Protein AF-0000000076743525 (afdb_homodimer)

Solvent-accessible surface area (backbone atoms only — not comparable to full-atom values): 14722 Å² total; per-residue (Å²): 130,83,75,73,64,48,71,67,53,53,49,51,52,42,52,53,42,32,58,50,28,18,50,52,18,18,52,54,17,21,55,52,17,22,53,54,13,25,54,53,13,23,49,55,14,20,40,55,18,19,54,55,17,20,54,54,13,20,51,45,19,34,38,53,50,50,51,53,51,49,67,63,48,77,81,59,81,58,56,65,65,55,52,50,46,38,51,49,44,50,50,52,57,65,65,52,64,76,79,43,82,79,54,84,51,55,65,60,52,50,51,52,48,52,51,43,48,46,51,43,22,54,73,67,74,41,82,74,71,73,77,74,37,84,73,58,79,48,74,86,111,127,84,73,73,63,48,74,67,53,52,49,52,52,40,51,53,41,31,57,51,28,18,50,52,19,19,52,53,17,21,55,53,17,22,53,55,14,25,56,53,15,22,49,55,14,19,40,54,16,19,55,54,17,20,53,52,14,22,50,44,21,34,38,53,48,51,51,52,52,49,67,62,48,76,83,58,82,57,57,66,65,55,52,50,46,38,51,49,44,50,49,52,58,69,64,54,63,75,78,42,83,78,55,84,52,54,64,60,52,48,50,52,49,52,51,42,46,48,50,42,23,55,73,68,74,40,82,73,71,74,76,74,38,82,72,59,76,45,76,86,112

Nearest PDB structures (foldseek):
  3a98-assembly2_C  TM=7.563E-01  e=4.714E-01  Homo sapiens
  3a98-assembly1_A  TM=7.222E-01  e=6.228E-01  Homo sapiens
  2m6u-assembly1_A  TM=3.732E-01  e=9.197E-01  Streptococcus pneumoniae
  3a98-assembly1_A  TM=7.222E-01  e=5.866E-01  Homo sapiens
  2m6u-assembly1_A  TM=3.730E-01  e=8.696E-01  Streptococcus pneumoniae

Foldseek 3Di:
DPPDQDPVNVVVVVVVVCVVVVVVVVVVCVVVVVVVVVVVCVVVVVVVLCVLVVLLVVLLVVLVVVLVVQVPPVPDNPDPVLNVLSVVLNVLSVPQCSPDPPDPCNVVSSVVSVVSSCVSCVVVVHDPPSCPPPPPVPDPD/DPPDQDPVNVVVVVVVVCVVVVVVVVVVCVVVVVVVVVVVVVVVVVVVLCVLVVLLVVLLVVLVVVLVVQVPPVPDNPDPVLNVLSVVLNVLSVPQCSPDPPDPCNVVSSVVSVVSSCVSCVVVVHDPPSCPPPPPVPDPD

Secondary structure (DSSP, 8-state):
------HHHHHHHHHHHHHHHHHHHHHHHHHHHHHHHHHHHHHHHHHHHHHHHHHHHHHHHHHHHHHHHHHH--SS---HHHHHHHHHHHHHHHT--TT-TT-TTHHHHHHHHHHHHHHHHHHTT--------TTTTS---/------HHHHHHHHHHHHHHHHHHHHHHHHHHHHHHHHHHHHHHHHHHHHHHHHHHHHHHHHHHHHHHHHHH--SS---HHHHHHHHHHHHHHHT--TT-TT-TTHHHHHHHHHHHHHHHHHHTT--------TTTTS---

Organism: Chelonia mydas (NCBI:txid8469)

Sequence (282 aa):
MAAAATPSDMFDAIVMAEERFHGEGYQEGYAEGSHAGVIEGSRYGALHGAKIGSEIGYYLGFALTWQRLLHRSAEEKPSKKKIKALESLIGMIQKYPFEDPIYDKLHEDLEKIRGKFKQVCSLLNIQSDFRINPERSALTFMAAAATPSDMFDAIVMAEERFHGEGYQEGYAEGSHAGVIEGSRYGALHGAKIGSEIGYYLGFALTWQRLLHRSAEEKPSKKKIKALESLIGMIQKYPFEDPIYDKLHEDLEKIRGKFKQVCSLLNIQSDFRINPERSALTF

Structure (mmCIF, N/CA/C/O backbone):
data_AF-0000000076743525-model_v1
#
loop_
_entity.id
_entity.type
_entity.pdbx_description
1 polymer 'Oral cancer-overexpressed protein 1'
#
loop_
_atom_site.group_PDB
_atom_site.id
_atom_site.type_symbol
_atom_site.label_atom_id
_atom_site.label_alt_id
_atom_site.label_comp_id
_atom_site.label_asym_id
_atom_site.label_entity_id
_atom_site.label_seq_id
_atom_site.pdbx_PDB_ins_code
_atom_site.Cartn_x
_atom_site.Cartn_y
_atom_site.Cartn_z
_atom_site.occupancy
_atom_site.B_iso_or_equiv
_atom_site.auth_seq_id
_atom_site.auth_comp_id
_atom_site.auth_asym_id
_atom_site.auth_atom_id
_atom_site.pdbx_PDB_model_num
ATOM 1 N N . MET A 1 1 ? 8.828 64.125 31.531 1 39.75 1 MET A N 1
ATOM 2 C CA . MET A 1 1 ? 7.387 63.969 31.672 1 39.75 1 MET A CA 1
ATOM 3 C C . MET A 1 1 ? 6.82 63.094 30.547 1 39.75 1 MET A C 1
ATOM 5 O O . MET A 1 1 ? 6.867 63.469 29.391 1 39.75 1 MET A O 1
ATOM 9 N N . ALA A 1 2 ? 6.902 61.781 30.734 1 53.62 2 ALA A N 1
ATOM 10 C CA . ALA A 1 2 ? 6.453 60.844 29.719 1 53.62 2 ALA A CA 1
ATOM 11 C C . ALA A 1 2 ? 5.012 61.125 29.297 1 53.62 2 ALA A C 1
ATOM 13 O O . ALA A 1 2 ? 4.129 61.25 30.141 1 53.62 2 ALA A O 1
ATOM 14 N N . ALA A 1 3 ? 4.797 61.844 28.281 1 58.22 3 ALA A N 1
ATOM 15 C CA . ALA A 1 3 ? 3.484 62.25 27.781 1 58.22 3 ALA A CA 1
ATOM 16 C C . ALA A 1 3 ? 2.488 61.094 27.859 1 58.22 3 ALA A C 1
ATOM 18 O O . ALA A 1 3 ? 2.859 59.938 27.688 1 58.22 3 ALA A O 1
ATOM 19 N N . ALA A 1 4 ? 1.487 61.25 28.531 1 63.56 4 ALA A N 1
ATOM 20 C CA . ALA A 1 4 ? 0.387 60.312 28.734 1 63.56 4 ALA A CA 1
ATOM 21 C C . ALA A 1 4 ? -0.089 59.719 27.406 1 63.56 4 ALA A C 1
ATOM 23 O O . ALA A 1 4 ? -0.261 60.438 26.438 1 63.56 4 ALA A O 1
ATOM 24 N N . ALA A 1 5 ? 0.125 58.5 27.109 1 69.88 5 ALA A N 1
ATOM 25 C CA . ALA A 1 5 ? -0.302 57.812 25.891 1 69.88 5 ALA A CA 1
ATOM 26 C C . ALA A 1 5 ? -1.751 58.156 25.547 1 69.88 5 ALA A C 1
ATOM 28 O O . ALA A 1 5 ? -2.609 58.219 26.438 1 69.88 5 ALA A O 1
ATOM 29 N N . THR A 1 6 ? -1.992 58.844 24.312 1 77.31 6 THR A N 1
ATOM 30 C CA . THR A 1 6 ? -3.33 59.125 23.797 1 77.31 6 THR A CA 1
ATOM 31 C C . THR A 1 6 ? -4.059 57.812 23.453 1 77.31 6 THR A C 1
ATOM 33 O O . THR A 1 6 ? -3.432 56.75 23.312 1 77.31 6 THR A O 1
ATOM 36 N N . PRO A 1 7 ? -5.32 57.906 23.5 1 77.75 7 PRO A N 1
ATOM 37 C CA . PRO A 1 7 ? -6.109 56.75 23.078 1 77.75 7 PRO A CA 1
ATOM 38 C C . PRO A 1 7 ? -5.688 56.219 21.703 1 77.75 7 PRO A C 1
ATOM 40 O O . PRO A 1 7 ? -5.715 55.031 21.469 1 77.75 7 PRO A O 1
ATOM 43 N N . SER A 1 8 ? -5.289 57.125 20.844 1 81.06 8 SER A N 1
ATOM 44 C CA . SER A 1 8 ? -4.836 56.719 19.516 1 81.06 8 SER A CA 1
ATOM 45 C C . SER A 1 8 ? -3.553 55.906 19.594 1 81.06 8 SER A C 1
ATOM 47 O O . SER A 1 8 ? -3.387 54.938 18.859 1 81.06 8 SER A O 1
ATOM 49 N N . ASP A 1 9 ? -2.682 56.281 20.547 1 78.38 9 ASP A N 1
ATOM 50 C CA . ASP A 1 9 ? -1.431 55.531 20.734 1 78.38 9 ASP A CA 1
ATOM 51 C C . ASP A 1 9 ? -1.691 54.125 21.234 1 78.38 9 ASP A C 1
ATOM 53 O O . ASP A 1 9 ? -1.057 53.188 20.781 1 78.38 9 ASP A O 1
ATOM 57 N N . MET A 1 10 ? -2.656 54.094 22.188 1 80.12 10 MET A N 1
ATOM 58 C CA . MET A 1 10 ? -2.998 52.781 22.766 1 80.12 10 MET A CA 1
ATOM 59 C C . MET A 1 10 ? -3.604 51.875 21.719 1 80.12 10 MET A C 1
ATOM 61 O O . MET A 1 10 ? -3.299 50.656 21.688 1 80.12 10 MET A O 1
ATOM 65 N N . PHE A 1 11 ? -4.418 52.469 20.828 1 82.12 11 PHE A N 1
ATOM 66 C CA . PHE A 1 11 ? -5.043 51.688 19.766 1 82.12 11 PHE A CA 1
ATOM 67 C C . PHE A 1 11 ? -3.992 51.156 18.797 1 82.12 11 PHE A C 1
ATOM 69 O O . PHE A 1 11 ? -4.012 50 18.438 1 82.12 11 PHE A O 1
ATOM 76 N N . ASP A 1 12 ? -3.055 52.031 18.406 1 84.12 12 ASP A N 1
ATOM 77 C CA . ASP A 1 12 ? -1.996 51.656 17.484 1 84.12 12 ASP A CA 1
ATOM 78 C C . ASP A 1 12 ? -1.133 50.531 18.078 1 84.12 12 ASP A C 1
ATOM 80 O O . ASP A 1 12 ? -0.741 49.594 17.359 1 84.12 12 ASP A O 1
ATOM 84 N N . ALA A 1 13 ? -0.82 50.688 19.359 1 81.69 13 ALA A N 1
ATOM 85 C CA . ALA A 1 13 ? -0.001 49.688 20.047 1 81.69 13 ALA A CA 1
ATOM 86 C C . ALA A 1 13 ? -0.697 48.312 20.078 1 81.69 13 ALA A C 1
ATOM 88 O O . ALA A 1 13 ? -0.059 47.281 19.875 1 81.69 13 ALA A O 1
ATOM 89 N N . ILE A 1 14 ? -1.975 48.344 20.312 1 82.75 14 ILE A N 1
ATOM 90 C CA . ILE A 1 14 ? -2.754 47.094 20.406 1 82.75 14 ILE A CA 1
ATOM 91 C C . ILE A 1 14 ? -2.859 46.469 19.031 1 82.75 14 ILE A C 1
ATOM 93 O O . ILE A 1 14 ? -2.717 45.25 18.891 1 82.75 14 ILE A O 1
ATOM 97 N N . VAL A 1 15 ? -3.045 47.344 18.047 1 85.25 15 VAL A N 1
ATOM 98 C CA . VAL A 1 15 ? -3.18 46.844 16.688 1 85.25 15 VAL A CA 1
ATOM 99 C C . VAL A 1 15 ? -1.867 46.188 16.234 1 85.25 15 VAL A C 1
ATOM 101 O O . VAL A 1 15 ? -1.869 45.125 15.633 1 85.25 15 VAL A O 1
ATOM 104 N N . MET A 1 16 ? -0.697 46.812 16.516 1 86.06 16 MET A N 1
ATOM 105 C CA . MET A 1 16 ? 0.611 46.25 16.156 1 86.06 16 MET A CA 1
ATOM 106 C C . MET A 1 16 ? 0.871 44.969 16.906 1 86.06 16 MET A C 1
ATOM 108 O O . MET A 1 16 ? 1.414 44 16.344 1 86.06 16 MET A O 1
ATOM 112 N N . ALA A 1 17 ? 0.464 44.938 18.188 1 84.5 17 ALA A N 1
ATOM 113 C CA . ALA A 1 17 ? 0.606 43.75 19 1 84.5 17 ALA A CA 1
ATOM 114 C C . ALA A 1 17 ? -0.243 42.594 18.469 1 84.5 17 ALA A C 1
ATOM 116 O O . ALA A 1 17 ? 0.207 41.438 18.422 1 84.5 17 ALA A O 1
ATOM 117 N N . GLU A 1 18 ? -1.444 42.969 18.078 1 86.88 18 GLU A N 1
ATOM 118 C CA . GLU A 1 18 ? -2.348 41.969 17.5 1 86.88 18 GLU A CA 1
ATOM 119 C C . GLU A 1 18 ? -1.718 41.281 16.281 1 86.88 18 GLU A C 1
ATOM 121 O O . GLU A 1 18 ? -1.68 40.062 16.188 1 86.88 18 GLU A O 1
ATOM 126 N N . GLU A 1 19 ? -1.263 42.094 15.312 1 89.94 19 GLU A N 1
ATOM 127 C CA . GLU A 1 19 ? -0.688 41.562 14.078 1 89.94 19 GLU A CA 1
ATOM 128 C C . GLU A 1 19 ? 0.528 40.688 14.375 1 89.94 19 GLU A C 1
ATOM 130 O O . GLU A 1 19 ? 0.666 39.594 13.812 1 89.94 19 GLU A O 1
ATOM 135 N N . ARG A 1 20 ? 1.354 41.188 15.242 1 89.81 20 ARG A N 1
ATOM 136 C CA . ARG A 1 20 ? 2.586 40.469 15.555 1 89.81 20 ARG A CA 1
ATOM 137 C C . ARG A 1 20 ? 2.291 39.156 16.281 1 89.81 20 ARG A C 1
ATOM 139 O O . ARG A 1 20 ? 2.756 38.094 15.867 1 89.81 20 ARG A O 1
ATOM 146 N N . PHE A 1 21 ? 1.478 39.188 17.312 1 91.19 21 PHE A N 1
ATOM 147 C CA . PHE A 1 21 ? 1.24 38 18.141 1 91.19 21 PHE A CA 1
ATOM 148 C C . PHE A 1 21 ? 0.338 37 17.438 1 91.19 21 PHE A C 1
ATOM 150 O O . PHE A 1 21 ? 0.497 35.781 17.594 1 91.19 21 PHE A O 1
ATOM 157 N N . HIS A 1 22 ? -0.666 37.594 16.766 1 93.69 22 HIS A N 1
ATOM 158 C CA . HIS A 1 22 ? -1.454 36.688 15.922 1 93.69 22 HIS A CA 1
ATOM 159 C C . HIS A 1 22 ? -0.565 35.938 14.953 1 93.69 22 HIS A C 1
ATOM 161 O O . HIS A 1 22 ? -0.72 34.719 14.797 1 93.69 22 HIS A O 1
ATOM 167 N N . GLY A 1 23 ? 0.391 36.594 14.211 1 95.25 23 GLY A N 1
ATOM 168 C CA . GLY A 1 23 ? 1.312 35.969 13.273 1 95.25 23 GLY A CA 1
ATOM 169 C C . GLY A 1 23 ? 2.193 34.938 13.922 1 95.25 23 GLY A C 1
ATOM 170 O O . GLY A 1 23 ? 2.385 33.844 13.367 1 95.25 23 GLY A O 1
ATOM 171 N N . GLU A 1 24 ? 2.75 35.281 15.109 1 94.19 24 GLU A N 1
ATOM 172 C CA . GLU A 1 24 ? 3.566 34.344 15.852 1 94.19 24 GLU A CA 1
ATOM 173 C C . GLU A 1 24 ? 2.766 33.094 16.219 1 94.19 24 GLU A C 1
ATOM 175 O O . GLU A 1 24 ? 3.244 31.969 16.047 1 94.19 24 GLU A O 1
ATOM 180 N N . GLY A 1 25 ? 1.557 33.312 16.781 1 95.62 25 GLY A N 1
ATOM 181 C CA . GLY A 1 25 ? 0.671 32.188 17.078 1 95.62 25 GLY A CA 1
ATOM 182 C C . GLY A 1 25 ? 0.35 31.328 15.867 1 95.62 25 GLY A C 1
ATOM 183 O O . GLY A 1 25 ? 0.399 30.094 15.938 1 95.62 25 GLY A O 1
ATOM 184 N N . TYR A 1 26 ? 0.018 32 14.758 1 97.12 26 TYR A N 1
ATOM 185 C CA . TYR A 1 26 ? -0.298 31.312 13.508 1 97.12 26 TYR A CA 1
ATOM 186 C C . TYR A 1 26 ? 0.853 30.406 13.078 1 97.12 26 TYR A C 1
ATOM 188 O O . TYR A 1 26 ? 0.642 29.25 12.742 1 97.12 26 TYR A O 1
ATOM 196 N N . GLN A 1 27 ? 2.08 30.891 13.078 1 97.06 27 GLN A N 1
ATOM 197 C CA . GLN A 1 27 ? 3.25 30.125 12.648 1 97.06 27 GLN A CA 1
ATOM 198 C C . GLN A 1 27 ? 3.492 28.922 13.555 1 97.06 27 GLN A C 1
ATOM 200 O O . GLN A 1 27 ? 3.801 27.828 13.086 1 97.06 27 GLN A O 1
ATOM 205 N N . GLU A 1 28 ? 3.408 29.203 14.852 1 96.56 28 GLU A N 1
ATOM 206 C CA . GLU A 1 28 ? 3.561 28.109 15.812 1 96.56 28 GLU A CA 1
ATOM 207 C C . GLU A 1 28 ? 2.496 27.047 15.602 1 96.56 28 GLU A C 1
ATOM 209 O O . GLU A 1 28 ? 2.811 25.844 15.555 1 96.56 28 GLU A O 1
ATOM 214 N N . GLY A 1 29 ? 1.252 27.422 15.492 1 97.44 29 GLY A N 1
ATOM 215 C CA . GLY A 1 29 ? 0.163 26.484 15.242 1 97.44 29 GLY A CA 1
ATOM 216 C C . GLY A 1 29 ? 0.325 25.719 13.938 1 97.44 29 GLY A C 1
ATOM 217 O O . GLY A 1 29 ? 0.103 24.5 13.898 1 97.44 29 GLY A O 1
ATOM 218 N N . TYR A 1 30 ? 0.688 26.453 12.945 1 97.94 30 TYR A N 1
ATOM 219 C CA . TYR A 1 30 ? 0.867 25.828 11.633 1 97.94 30 TYR A CA 1
ATOM 220 C C . TYR A 1 30 ? 1.934 24.75 11.688 1 97.94 30 TYR A C 1
ATOM 222 O O . TYR A 1 30 ? 1.746 23.656 11.141 1 97.94 30 TYR A O 1
ATOM 230 N N . ALA A 1 31 ? 3.066 24.969 12.242 1 97.31 31 ALA A N 1
ATOM 231 C CA . ALA A 1 31 ? 4.164 24.016 12.352 1 97.31 31 ALA A CA 1
ATOM 232 C C . ALA A 1 31 ? 3.727 22.766 13.109 1 97.31 31 ALA A C 1
ATOM 234 O O . ALA A 1 31 ? 3.963 21.641 12.664 1 97.31 31 ALA A O 1
ATOM 235 N N . GLU A 1 32 ? 3.088 23.016 14.242 1 97.25 32 GLU A N 1
ATOM 236 C CA . GLU A 1 32 ? 2.637 21.906 15.055 1 97.25 32 GLU A CA 1
ATOM 237 C C . GLU A 1 32 ? 1.535 21.109 14.359 1 97.25 32 GLU A C 1
ATOM 239 O O . GLU A 1 32 ? 1.54 19.875 14.375 1 97.25 32 GLU A O 1
ATOM 244 N N . GLY A 1 33 ? 0.592 21.844 13.828 1 97 33 GLY A N 1
ATOM 245 C CA . GLY A 1 33 ? -0.468 21.188 13.078 1 97 33 GLY A CA 1
ATOM 246 C C . GLY A 1 33 ? 0.045 20.375 11.906 1 97 33 GLY A C 1
ATOM 247 O O . GLY A 1 33 ? -0.382 19.234 11.695 1 97 33 GLY A O 1
ATOM 248 N N . SER A 1 34 ? 0.932 21.031 11.203 1 97.75 34 SER A N 1
ATOM 249 C CA . SER A 1 34 ? 1.529 20.344 10.062 1 97.75 34 SER A CA 1
ATOM 250 C C . SER A 1 34 ? 2.195 19.047 10.484 1 97.75 34 SER A C 1
ATOM 252 O O . SER A 1 34 ? 2.004 18 9.844 1 97.75 34 SER A O 1
ATOM 254 N N . HIS A 1 35 ? 2.92 19.078 11.539 1 96.88 35 HIS A N 1
ATOM 255 C CA . HIS A 1 35 ? 3.613 17.906 12.047 1 96.88 35 HIS A CA 1
ATOM 256 C C . HIS A 1 35 ? 2.627 16.812 12.453 1 96.88 35 HIS A C 1
ATOM 258 O O . HIS A 1 35 ? 2.766 15.664 12.039 1 96.88 35 HIS A O 1
ATOM 264 N N . ALA A 1 36 ? 1.642 17.172 13.172 1 95.31 36 ALA A N 1
ATOM 265 C CA . ALA A 1 36 ? 0.613 16.234 13.602 1 95.31 36 ALA A CA 1
ATOM 266 C C . ALA A 1 36 ? -0.147 15.672 12.398 1 95.31 36 ALA A C 1
ATOM 268 O O . ALA A 1 36 ? -0.452 14.477 12.352 1 95.31 36 ALA A O 1
ATOM 269 N N . GLY A 1 37 ? -0.425 16.5 11.469 1 96.25 37 GLY A N 1
ATOM 270 C CA . GLY A 1 37 ? -1.129 16.109 10.258 1 96.25 37 GLY A CA 1
ATOM 271 C C . GLY A 1 37 ? -0.349 15.109 9.422 1 96.25 37 GLY A C 1
ATOM 272 O O . GLY A 1 37 ? -0.904 14.109 8.953 1 96.25 37 GLY A O 1
ATOM 273 N N . VAL A 1 38 ? 0.881 15.398 9.258 1 96 38 VAL A N 1
ATOM 274 C CA . VAL A 1 38 ? 1.732 14.523 8.461 1 96 38 VAL A CA 1
ATOM 275 C C . VAL A 1 38 ? 1.745 13.125 9.07 1 96 38 VAL A C 1
ATOM 277 O O . VAL A 1 38 ? 1.636 12.125 8.359 1 96 38 VAL A O 1
ATOM 280 N N . ILE A 1 39 ? 1.868 13 10.344 1 93.56 39 ILE A N 1
ATOM 281 C CA . ILE A 1 39 ? 1.907 11.719 11.031 1 93.56 39 ILE A CA 1
ATOM 282 C C . ILE A 1 39 ? 0.581 10.984 10.844 1 93.56 39 ILE A C 1
ATOM 284 O O . ILE A 1 39 ? 0.559 9.82 10.445 1 93.56 39 ILE A O 1
ATOM 288 N N . GLU A 1 40 ? -0.419 11.695 11.062 1 93.25 40 GLU A N 1
ATOM 289 C CA . GLU A 1 40 ? -1.749 11.117 10.906 1 93.25 40 GLU A CA 1
ATOM 290 C C . GLU A 1 40 ? -2.002 10.695 9.461 1 93.25 40 GLU A C 1
ATOM 292 O O . GLU A 1 40 ? -2.445 9.57 9.203 1 93.25 40 GLU A O 1
ATOM 297 N N . GLY A 1 41 ? -1.73 11.523 8.555 1 93.94 41 GLY A N 1
ATOM 298 C CA . GLY A 1 41 ? -1.896 11.227 7.137 1 93.94 41 GLY A CA 1
ATOM 299 C C . GLY A 1 41 ? -1.063 10.039 6.68 1 93.94 41 GLY A C 1
ATOM 300 O O . GLY A 1 41 ? -1.545 9.195 5.926 1 93.94 41 GLY A O 1
ATOM 301 N N . SER A 1 42 ? 0.128 10.07 7.137 1 93.69 42 SER A N 1
ATOM 302 C CA . SER A 1 42 ? 1.044 9.008 6.754 1 93.69 42 SER A CA 1
ATOM 303 C C . SER A 1 42 ? 0.502 7.641 7.16 1 93.69 42 SER A C 1
ATOM 305 O O . SER A 1 42 ? 0.571 6.684 6.387 1 93.69 42 SER A O 1
ATOM 307 N N . ARG A 1 43 ? -0.047 7.551 8.328 1 90.81 43 ARG A N 1
ATOM 308 C CA . ARG A 1 43 ? -0.598 6.297 8.836 1 90.81 43 ARG A CA 1
ATOM 309 C C . ARG A 1 43 ? -1.794 5.852 8 1 90.81 43 ARG A C 1
ATOM 311 O O . ARG A 1 43 ? -1.846 4.707 7.539 1 90.81 43 ARG A O 1
ATOM 318 N N . TYR A 1 44 ? -2.672 6.734 7.84 1 90.12 44 TYR A N 1
ATOM 319 C CA . TYR A 1 44 ? -3.857 6.426 7.047 1 90.12 44 TYR A CA 1
ATOM 320 C C . TYR A 1 44 ? -3.479 6.078 5.613 1 90.12 44 TYR A C 1
ATOM 322 O O . TYR A 1 44 ? -3.994 5.113 5.043 1 90.12 44 TYR A O 1
ATOM 330 N N . GLY A 1 45 ? -2.611 6.82 5.047 1 91.75 45 GLY A N 1
ATOM 331 C CA . GLY A 1 45 ? -2.145 6.57 3.693 1 91.75 45 GLY A CA 1
ATOM 332 C C . GLY A 1 45 ? -1.477 5.215 3.533 1 91.75 45 GLY A C 1
ATOM 333 O O . GLY A 1 45 ? -1.737 4.5 2.564 1 91.75 45 GLY A O 1
ATOM 334 N N . ALA A 1 46 ? -0.654 4.969 4.441 1 92.19 46 ALA A N 1
ATOM 335 C CA . ALA A 1 46 ? 0.075 3.705 4.387 1 92.19 46 ALA A CA 1
ATOM 336 C C . ALA A 1 46 ? -0.885 2.52 4.355 1 92.19 46 ALA A C 1
ATOM 338 O O . ALA A 1 46 ? -0.694 1.579 3.578 1 92.19 46 ALA A O 1
ATOM 339 N N . LEU A 1 47 ? -1.916 2.594 5.152 1 91.5 47 LEU A N 1
ATOM 340 C CA . LEU A 1 47 ? -2.904 1.522 5.211 1 91.5 47 LEU A CA 1
ATOM 341 C C . LEU A 1 47 ? -3.658 1.407 3.891 1 91.5 47 LEU A C 1
ATOM 343 O O . LEU A 1 47 ? -3.807 0.309 3.35 1 91.5 47 LEU A O 1
ATOM 347 N N . HIS A 1 48 ? -4.066 2.5 3.453 1 91.12 48 HIS A N 1
ATOM 348 C CA . HIS A 1 48 ? -4.797 2.521 2.191 1 91.12 48 HIS A CA 1
ATOM 349 C C . HIS A 1 48 ? -3.922 2.035 1.04 1 91.12 48 HIS A C 1
ATOM 351 O O . HIS A 1 48 ? -4.363 1.229 0.216 1 91.12 48 HIS A O 1
ATOM 357 N N . GLY A 1 49 ? -2.748 2.5 0.974 1 91.69 49 GLY A N 1
ATOM 358 C CA . GLY A 1 49 ? -1.798 2.074 -0.04 1 91.69 49 GLY A CA 1
ATOM 359 C C . GLY A 1 49 ? -1.496 0.588 0.012 1 91.69 49 GLY A C 1
ATOM 360 O O . GLY A 1 49 ? -1.44 -0.076 -1.024 1 91.69 49 GLY A O 1
ATOM 361 N N . ALA A 1 50 ? -1.322 0.125 1.186 1 92.62 50 ALA A N 1
ATOM 362 C CA . ALA A 1 50 ? -1.02 -1.292 1.364 1 92.62 50 ALA A CA 1
ATOM 363 C C . ALA A 1 50 ? -2.15 -2.166 0.828 1 92.62 50 ALA A C 1
ATOM 365 O O . ALA A 1 50 ? -1.9 -3.217 0.23 1 92.62 50 ALA A O 1
ATOM 366 N N . LYS A 1 51 ? -3.334 -1.747 1.045 1 92.62 51 LYS A N 1
ATOM 367 C CA . LYS A 1 51 ? -4.492 -2.496 0.562 1 92.62 51 LYS A CA 1
ATOM 368 C C . LYS A 1 51 ? -4.48 -2.604 -0.959 1 92.62 51 LYS A C 1
ATOM 370 O O . LYS A 1 51 ? -4.594 -3.699 -1.511 1 92.62 51 LYS A O 1
ATOM 375 N N . ILE A 1 52 ? -4.305 -1.52 -1.567 1 92.81 52 ILE A N 1
ATOM 376 C CA . ILE A 1 52 ? -4.285 -1.482 -3.025 1 92.81 52 ILE A CA 1
ATOM 377 C C . ILE A 1 52 ? -3.049 -2.217 -3.541 1 92.81 52 ILE A C 1
ATOM 379 O O . ILE A 1 52 ? -3.141 -3.023 -4.469 1 92.81 52 ILE A O 1
ATOM 383 N N . GLY A 1 53 ? -1.93 -1.9 -2.953 1 93.44 53 GLY A N 1
ATOM 384 C CA . GLY A 1 53 ? -0.697 -2.574 -3.326 1 93.44 53 GLY A CA 1
ATOM 385 C C . GLY A 1 53 ? -0.782 -4.086 -3.209 1 93.44 53 GLY A C 1
ATOM 386 O O . GLY A 1 53 ? -0.354 -4.809 -4.109 1 93.44 53 GLY A O 1
ATOM 387 N N . SER A 1 54 ? -1.349 -4.527 -2.105 1 94.12 54 SER A N 1
ATOM 388 C CA . SER A 1 54 ? -1.479 -5.961 -1.882 1 94.12 54 SER A CA 1
ATOM 389 C C . SER A 1 54 ? -2.328 -6.617 -2.967 1 94.12 54 SER A C 1
ATOM 391 O O . SER A 1 54 ? -2.008 -7.711 -3.438 1 94.12 54 SER A O 1
ATOM 393 N N . GLU A 1 55 ? -3.348 -6.027 -3.328 1 94.19 55 GLU A N 1
ATOM 394 C CA . GLU A 1 55 ? -4.215 -6.543 -4.383 1 94.19 55 GLU A CA 1
ATOM 395 C C . GLU A 1 55 ? -3.465 -6.664 -5.703 1 94.19 55 GLU A C 1
ATOM 397 O O . GLU A 1 55 ? -3.479 -7.727 -6.336 1 94.19 55 GLU A O 1
ATOM 402 N N . ILE A 1 56 ? -2.812 -5.613 -6.035 1 94.69 56 ILE A N 1
ATOM 403 C CA . ILE A 1 56 ? -2.064 -5.574 -7.289 1 94.69 56 ILE A CA 1
ATOM 404 C C . ILE A 1 56 ? -0.927 -6.594 -7.242 1 94.69 56 ILE A C 1
ATOM 406 O O . ILE A 1 56 ? -0.681 -7.305 -8.219 1 94.69 56 ILE A O 1
ATOM 410 N N . GLY A 1 57 ? -0.243 -6.66 -6.133 1 95 57 GLY A N 1
ATOM 411 C CA . GLY A 1 57 ? 0.805 -7.652 -5.961 1 95 57 GLY A CA 1
ATOM 412 C C . GLY A 1 57 ? 0.305 -9.078 -6.109 1 95 57 GLY A C 1
ATOM 413 O O . GLY A 1 57 ? 0.97 -9.914 -6.727 1 95 57 GLY A O 1
ATOM 414 N N . TYR A 1 58 ? -0.833 -9.266 -5.527 1 95.19 58 TYR A N 1
ATOM 415 C CA . TYR A 1 58 ? -1.459 -10.578 -5.641 1 95.19 58 TYR A CA 1
ATOM 416 C C . TYR A 1 58 ? -1.644 -10.977 -7.102 1 95.19 58 TYR A C 1
ATOM 418 O O . TYR A 1 58 ? -1.279 -12.078 -7.504 1 95.19 58 TYR A O 1
ATOM 426 N N . TYR A 1 59 ? -2.148 -10.039 -7.828 1 95.88 59 TYR A N 1
ATOM 427 C CA . TYR A 1 59 ? -2.354 -10.297 -9.25 1 95.88 59 TYR A CA 1
ATOM 428 C C . TYR A 1 59 ? -1.026 -10.555 -9.953 1 95.88 59 TYR A C 1
ATOM 430 O O . TYR A 1 59 ? -0.931 -11.438 -10.812 1 95.88 59 TYR A O 1
ATOM 438 N N . LEU A 1 60 ? -0.081 -9.805 -9.641 1 95.81 60 LEU A N 1
ATOM 439 C CA . LEU A 1 60 ? 1.222 -9.93 -10.289 1 95.81 60 LEU A CA 1
ATOM 440 C C . LEU A 1 60 ? 1.87 -11.266 -9.953 1 95.81 60 LEU A C 1
ATOM 442 O O . LEU A 1 60 ? 2.377 -11.961 -10.836 1 95.81 60 LEU A O 1
ATOM 446 N N . GLY A 1 61 ? 1.894 -11.625 -8.617 1 94.75 61 GLY A N 1
ATOM 447 C CA . GLY A 1 61 ? 2.428 -12.922 -8.234 1 94.75 61 GLY A CA 1
ATOM 448 C C . GLY A 1 61 ? 1.732 -14.086 -8.922 1 94.75 61 GLY A C 1
ATOM 449 O O . GLY A 1 61 ? 2.385 -15.031 -9.367 1 94.75 61 GLY A O 1
ATOM 450 N N . PHE A 1 62 ? 0.464 -13.969 -9.039 1 94.88 62 PHE A N 1
ATOM 451 C CA . PHE A 1 62 ? -0.358 -14.945 -9.742 1 94.88 62 PHE A CA 1
ATOM 452 C C . PHE A 1 62 ? 0.029 -15.023 -11.211 1 94.88 62 PHE A C 1
ATOM 454 O O . PHE A 1 62 ? 0.312 -16.109 -11.727 1 94.88 62 PHE A O 1
ATOM 461 N N . ALA A 1 63 ? 0.08 -13.875 -11.828 1 94.94 63 ALA A N 1
ATOM 462 C CA . ALA A 1 63 ? 0.294 -13.812 -13.266 1 94.94 63 ALA A CA 1
ATOM 463 C C . ALA A 1 63 ? 1.694 -14.297 -13.641 1 94.94 63 ALA A C 1
ATOM 465 O O . ALA A 1 63 ? 1.865 -15.055 -14.594 1 94.94 63 ALA A O 1
ATOM 466 N N . LEU A 1 64 ? 2.629 -13.883 -12.906 1 93.81 64 LEU A N 1
ATOM 467 C CA . LEU A 1 64 ? 4.004 -14.266 -13.219 1 93.81 64 LEU A CA 1
ATOM 468 C C . LEU A 1 64 ? 4.23 -15.75 -12.977 1 93.81 64 LEU A C 1
ATOM 470 O O . LEU A 1 64 ? 4.973 -16.406 -13.711 1 93.81 64 LEU A O 1
ATOM 474 N N . THR A 1 65 ? 3.611 -16.25 -11.961 1 93.31 65 THR A N 1
ATOM 475 C CA . THR A 1 65 ? 3.707 -17.688 -11.703 1 93.31 65 THR A CA 1
ATOM 476 C C . THR A 1 65 ? 3.123 -18.484 -12.867 1 93.31 65 THR A C 1
ATOM 478 O O . THR A 1 65 ? 3.775 -19.391 -13.398 1 93.31 65 THR A O 1
ATOM 481 N N . TRP A 1 66 ? 1.974 -18.141 -13.305 1 92.56 66 TRP A N 1
ATOM 482 C CA . TRP A 1 66 ? 1.324 -18.844 -14.406 1 92.56 66 TRP A CA 1
ATOM 483 C C . TRP A 1 66 ? 2.109 -18.672 -15.703 1 92.56 66 TRP A C 1
ATOM 485 O O . TRP A 1 66 ? 2.188 -19.594 -16.516 1 92.56 66 TRP A O 1
ATOM 495 N N . GLN A 1 67 ? 2.594 -17.469 -15.859 1 91.75 67 GLN A N 1
ATOM 496 C CA . GLN A 1 67 ? 3.416 -17.234 -17.047 1 91.75 67 GLN A CA 1
ATOM 497 C C . GLN A 1 67 ? 4.594 -18.203 -17.094 1 91.75 67 GLN A C 1
ATOM 499 O O . GLN A 1 67 ? 4.879 -18.781 -18.141 1 91.75 67 GLN A O 1
ATOM 504 N N . ARG A 1 68 ? 5.246 -18.328 -16 1 86.56 68 ARG A N 1
ATOM 505 C CA . ARG A 1 68 ? 6.379 -19.25 -15.922 1 86.56 68 ARG A CA 1
ATOM 506 C C . ARG A 1 68 ? 5.934 -20.688 -16.141 1 86.56 68 ARG A C 1
ATOM 508 O O . ARG A 1 68 ? 6.605 -21.453 -16.844 1 86.56 68 ARG A O 1
ATOM 515 N N . LEU A 1 69 ? 4.84 -21.156 -15.602 1 86.75 69 LEU A N 1
ATOM 516 C CA . LEU A 1 69 ? 4.328 -22.516 -15.703 1 86.75 69 LEU A CA 1
ATOM 517 C C . LEU A 1 69 ? 3.914 -22.844 -17.141 1 86.75 69 LEU A C 1
ATOM 519 O O . LEU A 1 69 ? 4.184 -23.938 -17.625 1 86.75 69 LEU A O 1
ATOM 523 N N . LEU A 1 70 ? 3.289 -21.922 -17.75 1 87.19 70 LEU A N 1
ATOM 524 C CA . LEU A 1 70 ? 2.83 -22.125 -19.125 1 87.19 70 LEU A CA 1
ATOM 525 C C . LEU A 1 70 ? 4.008 -22.172 -20.078 1 87.19 70 LEU A C 1
ATOM 527 O O . LEU A 1 70 ? 3.957 -22.875 -21.094 1 87.19 70 LEU A O 1
ATOM 531 N N . HIS A 1 71 ? 5.066 -21.438 -19.766 1 84.44 71 HIS A N 1
ATOM 532 C CA . HIS A 1 71 ? 6.262 -21.438 -20.609 1 84.44 71 HIS A CA 1
ATOM 533 C C . HIS A 1 71 ? 7.051 -22.734 -20.438 1 84.44 71 HIS A C 1
ATOM 535 O O . HIS A 1 71 ? 7.68 -23.219 -21.375 1 84.44 71 HIS A O 1
ATOM 541 N N . ARG A 1 72 ? 7.105 -23.328 -19.281 1 78.31 72 ARG A N 1
ATOM 542 C CA . ARG A 1 72 ? 7.844 -24.547 -19 1 78.31 72 ARG A CA 1
ATOM 543 C C . ARG A 1 72 ? 7.102 -25.781 -19.516 1 78.31 72 ARG A C 1
ATOM 545 O O . ARG A 1 72 ? 7.723 -26.781 -19.859 1 78.31 72 ARG A O 1
ATOM 552 N N . SER A 1 73 ? 5.824 -25.828 -19.484 1 70.12 73 SER A N 1
ATOM 553 C CA . SER A 1 73 ? 5.07 -27 -19.906 1 70.12 73 SER A CA 1
ATOM 554 C C . SER A 1 73 ? 5.254 -27.25 -21.406 1 70.12 73 SER A C 1
ATOM 556 O O . SER A 1 73 ? 5.047 -26.359 -22.219 1 70.12 73 SER A O 1
ATOM 558 N N . ALA A 1 74 ? 6.477 -27.969 -21.844 1 56.59 74 ALA A N 1
ATOM 559 C CA . ALA A 1 74 ? 6.848 -28.438 -23.188 1 56.59 74 ALA A CA 1
ATOM 560 C C . ALA A 1 74 ? 5.66 -29.094 -23.891 1 56.59 74 ALA A C 1
ATOM 562 O O . ALA A 1 74 ? 5.621 -29.172 -25.109 1 56.59 74 ALA A O 1
ATOM 563 N N . GLU A 1 75 ? 4.855 -29.828 -23.078 1 57.41 75 GLU A N 1
ATOM 564 C CA . GLU A 1 75 ? 4.008 -30.781 -23.797 1 57.41 75 GLU A CA 1
ATOM 565 C C . GLU A 1 75 ? 3.049 -30.062 -24.75 1 57.41 75 GLU A C 1
ATOM 567 O O . GLU A 1 75 ? 2.832 -30.516 -25.875 1 57.41 75 GLU A O 1
ATOM 572 N N . GLU A 1 76 ? 2.105 -29.359 -24.188 1 59 76 GLU A N 1
ATOM 573 C CA . GLU A 1 76 ? 1.013 -28.844 -25 1 59 76 GLU A CA 1
ATOM 574 C C . GLU A 1 76 ? 1.199 -27.359 -25.281 1 59 76 GLU A C 1
ATOM 576 O O . GLU A 1 76 ? 1.686 -26.609 -24.422 1 59 76 GLU A O 1
ATOM 581 N N . LYS A 1 77 ? 1.531 -26.922 -26.516 1 66.75 77 LYS A N 1
ATOM 582 C CA . LYS A 1 77 ? 1.547 -25.531 -26.938 1 66.75 77 LYS A CA 1
ATOM 583 C C . LYS A 1 77 ? 0.568 -24.688 -26.125 1 66.75 77 LYS A C 1
ATOM 585 O O . LYS A 1 77 ? -0.644 -24.906 -26.172 1 66.75 77 LYS A O 1
ATOM 590 N N . PRO A 1 78 ? 1.086 -24 -25.062 1 66.62 78 PRO A N 1
ATOM 591 C CA . PRO A 1 78 ? 0.101 -23.203 -24.312 1 66.62 78 PRO A CA 1
ATOM 592 C C . PRO A 1 78 ? -0.756 -22.328 -25.234 1 66.62 78 PRO A C 1
ATOM 594 O O . PRO A 1 78 ? -0.299 -21.906 -26.297 1 66.62 78 PRO A O 1
ATOM 597 N N . SER A 1 79 ? -2.059 -22.25 -24.844 1 82.5 79 SER A N 1
ATOM 598 C CA . SER A 1 79 ? -2.973 -21.391 -25.594 1 82.5 79 SER A CA 1
ATOM 599 C C . SER A 1 79 ? -2.42 -19.969 -25.719 1 82.5 79 SER A C 1
ATOM 601 O O . SER A 1 79 ? -2.096 -19.328 -24.719 1 82.5 79 SER A O 1
ATOM 603 N N . LYS A 1 80 ? -2.045 -19.672 -26.938 1 90.31 80 LYS A N 1
ATOM 604 C CA . LYS A 1 80 ? -1.594 -18.328 -27.25 1 90.31 80 LYS A CA 1
ATOM 605 C C . LYS A 1 80 ? -2.479 -17.281 -26.578 1 90.31 80 LYS A C 1
ATOM 607 O O . LYS A 1 80 ? -1.989 -16.234 -26.125 1 90.31 80 LYS A O 1
ATOM 612 N N . LYS A 1 81 ? -3.701 -17.641 -26.453 1 93.62 81 LYS A N 1
ATOM 613 C CA . LYS A 1 81 ? -4.66 -16.719 -25.859 1 93.62 81 LYS A CA 1
ATOM 614 C C . LYS A 1 81 ? -4.371 -16.531 -24.375 1 93.62 81 LYS A C 1
ATOM 616 O O . LYS A 1 81 ? -4.438 -15.406 -23.859 1 93.62 81 LYS A O 1
ATOM 621 N N . LYS A 1 82 ? -4.102 -17.547 -23.641 1 93.19 82 LYS A N 1
ATOM 622 C CA . LYS A 1 82 ? -3.793 -17.469 -22.219 1 93.19 82 LYS A CA 1
ATOM 623 C C . LYS A 1 82 ? -2.525 -16.656 -21.969 1 93.19 82 LYS A C 1
ATOM 625 O O . LYS A 1 82 ? -2.492 -15.812 -21.078 1 93.19 82 LYS A O 1
ATOM 630 N N . ILE A 1 83 ? -1.556 -16.891 -22.766 1 93.94 83 ILE A N 1
ATOM 631 C CA . ILE A 1 83 ? -0.27 -16.219 -22.625 1 93.94 83 ILE A CA 1
ATOM 632 C C . ILE A 1 83 ? -0.434 -14.719 -22.906 1 93.94 83 ILE A C 1
ATOM 634 O O . ILE A 1 83 ? 0.078 -13.883 -22.156 1 93.94 83 ILE A O 1
ATOM 638 N N . LYS A 1 84 ? -1.111 -14.414 -23.938 1 95.88 84 LYS A N 1
ATOM 639 C CA . LYS A 1 84 ? -1.33 -13.016 -24.297 1 95.88 84 LYS A CA 1
ATOM 640 C C . LYS A 1 84 ? -2.096 -12.281 -23.188 1 95.88 84 LYS A C 1
ATOM 642 O O . LYS A 1 84 ? -1.782 -11.133 -22.875 1 95.88 84 LYS A O 1
ATOM 647 N N . ALA A 1 85 ? -3.105 -12.852 -22.703 1 96.56 85 ALA A N 1
ATOM 648 C CA . ALA A 1 85 ? -3.887 -12.25 -21.609 1 96.56 85 ALA A CA 1
ATOM 649 C C . ALA A 1 85 ? -3.027 -12.031 -20.375 1 96.56 85 ALA A C 1
ATOM 651 O O . ALA A 1 85 ? -3.131 -10.992 -19.719 1 96.56 85 ALA A O 1
ATOM 652 N N . LEU A 1 86 ? -2.209 -12.984 -20.047 1 96.25 86 LEU A N 1
ATOM 653 C CA . LEU A 1 86 ? -1.297 -12.867 -18.906 1 96.25 86 LEU A CA 1
ATOM 654 C C . LEU A 1 86 ? -0.312 -11.727 -19.125 1 96.25 86 LEU A C 1
ATOM 656 O O . LEU A 1 86 ? -0.092 -10.914 -18.219 1 96.25 86 LEU A O 1
ATOM 660 N N . GLU A 1 87 ? 0.217 -11.727 -20.281 1 96.75 87 GLU A N 1
ATOM 661 C CA . GLU A 1 87 ? 1.166 -10.664 -20.594 1 96.75 87 GLU A CA 1
ATOM 662 C C . GLU A 1 87 ? 0.501 -9.289 -20.531 1 96.75 87 GLU A C 1
ATOM 664 O O . GLU A 1 87 ? 1.11 -8.32 -20.078 1 96.75 87 GLU A O 1
ATOM 669 N N . SER A 1 88 ? -0.71 -9.219 -21.016 1 97.94 88 SER A N 1
ATOM 670 C CA . SER A 1 88 ? -1.472 -7.977 -20.938 1 97.94 88 SER A CA 1
ATOM 671 C C . SER A 1 88 ? -1.692 -7.559 -19.484 1 97.94 88 SER A C 1
ATOM 673 O O . SER A 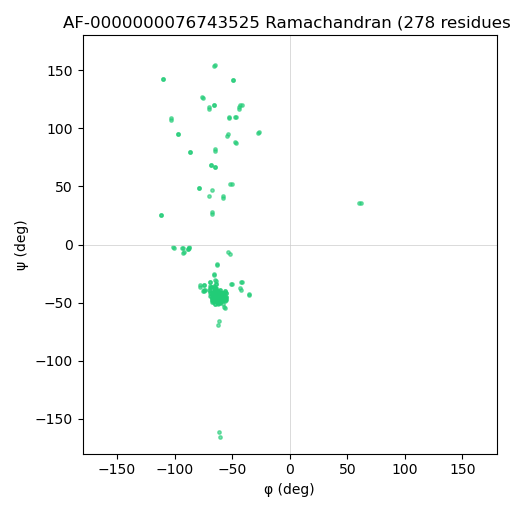1 88 ? -1.498 -6.395 -19.125 1 97.94 88 SER A O 1
ATOM 675 N N . LEU A 1 89 ? -2.098 -8.422 -18.609 1 97.5 89 LEU A N 1
ATOM 676 C CA . LEU A 1 89 ? -2.287 -8.148 -17.188 1 97.5 89 LEU A CA 1
ATOM 677 C C . LEU A 1 89 ? -0.992 -7.652 -16.562 1 97.5 89 LEU A C 1
ATOM 679 O O . LEU A 1 89 ? -0.99 -6.641 -15.852 1 97.5 89 LEU A O 1
ATOM 683 N N . ILE A 1 90 ? 0.071 -8.359 -16.844 1 96.75 90 ILE A N 1
ATOM 684 C CA . ILE A 1 90 ? 1.376 -7.996 -16.297 1 96.75 90 ILE A CA 1
ATOM 685 C C . ILE A 1 90 ? 1.76 -6.594 -16.766 1 96.75 90 ILE A C 1
ATOM 687 O O . ILE A 1 90 ? 2.215 -5.77 -15.977 1 96.75 90 ILE A O 1
ATOM 691 N N . GLY A 1 91 ? 1.52 -6.375 -18.031 1 96.62 91 GLY A N 1
ATOM 692 C CA . GLY A 1 91 ? 1.793 -5.051 -18.562 1 96.62 91 GLY A CA 1
ATOM 693 C C . GLY A 1 91 ? 0.973 -3.959 -17.906 1 96.62 91 GLY A C 1
ATOM 694 O O . GLY A 1 91 ? 1.489 -2.881 -17.609 1 96.62 91 GLY A O 1
ATOM 695 N N . MET A 1 92 ? -0.299 -4.148 -17.688 1 96 92 MET A N 1
ATOM 696 C CA . MET A 1 92 ? -1.188 -3.195 -17.016 1 96 92 MET A CA 1
ATOM 697 C C . MET A 1 92 ? -0.714 -2.902 -15.602 1 96 92 MET A C 1
ATOM 699 O O . MET A 1 92 ? -0.757 -1.757 -15.148 1 96 92 MET A O 1
ATOM 703 N N . ILE A 1 93 ? -0.291 -3.961 -14.938 1 95.88 93 ILE A N 1
ATOM 704 C CA . ILE A 1 93 ? 0.183 -3.83 -13.562 1 95.88 93 ILE A CA 1
ATOM 705 C C . ILE A 1 93 ? 1.475 -3.016 -13.539 1 95.88 93 ILE A C 1
ATOM 707 O O . ILE A 1 93 ? 1.633 -2.115 -12.711 1 95.88 93 ILE A O 1
ATOM 711 N N . GLN A 1 94 ? 2.342 -3.307 -14.422 1 92.75 94 GLN A N 1
ATOM 712 C CA . GLN A 1 94 ? 3.637 -2.639 -14.477 1 92.75 94 GLN A CA 1
ATOM 713 C C . GLN A 1 94 ? 3.48 -1.162 -14.828 1 92.75 94 GLN A C 1
ATOM 715 O O . GLN A 1 94 ? 4.293 -0.332 -14.414 1 92.75 94 GLN A O 1
ATOM 720 N N . LYS A 1 95 ? 2.451 -0.805 -15.492 1 91.44 95 LYS A N 1
ATOM 721 C CA . LYS A 1 95 ? 2.211 0.574 -15.906 1 91.44 95 LYS A CA 1
ATOM 722 C C . LYS A 1 95 ? 1.374 1.324 -14.875 1 91.44 95 LYS A C 1
ATOM 724 O O . LYS A 1 95 ? 1.176 2.535 -14.992 1 91.44 95 LYS A O 1
ATOM 729 N N . TYR A 1 96 ? 0.902 0.65 -13.906 1 90.12 96 TYR A N 1
ATOM 730 C CA . TYR A 1 96 ? 0.06 1.279 -12.891 1 90.12 96 TYR A CA 1
ATOM 731 C C . TYR A 1 96 ? 0.854 2.291 -12.078 1 90.12 96 TYR A C 1
ATOM 733 O O . TYR A 1 96 ? 1.856 1.941 -11.445 1 90.12 96 TYR A O 1
ATOM 741 N N . PRO A 1 97 ? 0.498 3.477 -12.078 1 82.56 97 PRO A N 1
ATOM 742 C CA . PRO A 1 97 ? 1.272 4.559 -11.461 1 82.56 97 PRO A CA 1
ATOM 743 C C . PRO A 1 97 ? 0.969 4.734 -9.977 1 82.56 97 PRO A C 1
ATOM 745 O O . PRO A 1 97 ? 0.406 5.754 -9.57 1 82.56 97 PRO A O 1
ATOM 748 N N . PHE A 1 98 ? 1.521 3.941 -9.125 1 76.62 98 PHE A N 1
ATOM 749 C CA . PHE A 1 98 ? 1.269 4.051 -7.691 1 76.62 98 PHE A CA 1
ATOM 750 C C . PHE A 1 98 ? 1.792 5.375 -7.148 1 76.62 98 PHE A C 1
ATOM 752 O O . PHE A 1 98 ? 1.218 5.941 -6.215 1 76.62 98 PHE A O 1
ATOM 759 N N . GLU A 1 99 ? 2.812 5.809 -7.773 1 73.56 99 GLU A N 1
ATOM 760 C CA . GLU A 1 99 ? 3.609 6.891 -7.203 1 73.56 99 GLU A CA 1
ATOM 761 C C . GLU A 1 99 ? 3.078 8.258 -7.629 1 73.56 99 GLU A C 1
ATOM 763 O O . GLU A 1 99 ? 3.541 9.289 -7.141 1 73.56 99 GLU A O 1
ATOM 768 N N . ASP A 1 100 ? 2.096 8.164 -8.469 1 73.44 100 ASP A N 1
ATOM 769 C CA . ASP A 1 100 ? 1.642 9.461 -8.945 1 73.44 100 ASP A CA 1
ATOM 770 C C . ASP A 1 100 ? 0.428 9.945 -8.156 1 73.44 100 ASP A C 1
ATOM 772 O O . ASP A 1 100 ? -0.705 9.562 -8.445 1 73.44 100 ASP A O 1
ATOM 776 N N . PRO A 1 101 ? 0.625 10.742 -7.133 1 65.81 101 PRO A N 1
ATOM 777 C CA . PRO A 1 101 ? -0.447 11.219 -6.254 1 65.81 101 PRO A CA 1
ATOM 778 C C . PRO A 1 101 ? -1.47 12.086 -6.984 1 65.81 101 PRO A C 1
ATOM 780 O O . PRO A 1 101 ? -2.586 12.273 -6.496 1 65.81 101 PRO A O 1
ATOM 783 N N . ILE A 1 102 ? -1.146 12.578 -8.125 1 66.31 102 ILE A N 1
ATOM 784 C CA . ILE A 1 102 ? -2.045 13.477 -8.836 1 66.31 102 ILE A CA 1
ATOM 785 C C . ILE A 1 102 ? -2.768 12.711 -9.945 1 66.31 102 ILE A C 1
ATOM 787 O O . ILE A 1 102 ? -3.686 13.242 -10.578 1 66.31 102 ILE A O 1
ATOM 791 N N . TYR A 1 103 ? -2.387 11.547 -10 1 72.81 103 TYR A N 1
ATOM 792 C CA . TYR A 1 103 ? -3.016 10.734 -11.039 1 72.81 103 TYR A CA 1
ATOM 793 C C . TYR A 1 103 ? -4.477 10.453 -10.703 1 72.81 103 TYR A C 1
ATOM 795 O O . TYR A 1 103 ? -4.77 9.797 -9.695 1 72.81 103 TYR A O 1
ATOM 803 N N . ASP A 1 104 ? -5.43 10.914 -11.5 1 75.81 104 ASP A N 1
ATOM 804 C CA . ASP A 1 104 ? -6.855 10.898 -11.195 1 75.81 104 ASP A CA 1
ATOM 805 C C . ASP A 1 104 ? -7.523 9.641 -11.742 1 75.81 104 ASP A C 1
ATOM 807 O O . ASP A 1 104 ? -8.703 9.398 -11.477 1 75.81 104 ASP A O 1
ATOM 811 N N . LYS A 1 105 ? -6.746 8.898 -12.391 1 82 105 LYS A N 1
ATOM 812 C CA . LYS A 1 105 ? -7.383 7.73 -12.992 1 82 105 LYS A CA 1
ATOM 813 C C . LYS A 1 105 ? -6.91 6.441 -12.328 1 82 105 LYS A C 1
ATOM 815 O O . LYS A 1 105 ? -7.004 5.359 -12.914 1 82 105 LYS A O 1
ATOM 820 N N . LEU A 1 106 ? -6.5 6.531 -11.156 1 84.38 106 LEU A N 1
ATOM 821 C CA . LEU A 1 106 ? -5.992 5.359 -10.445 1 84.38 106 LEU A CA 1
ATOM 822 C C . LEU A 1 106 ? -7.094 4.324 -10.25 1 84.38 106 LEU A C 1
ATOM 824 O O . LEU A 1 106 ? -6.879 3.133 -10.477 1 84.38 106 LEU A O 1
ATOM 828 N N . HIS A 1 107 ? -8.219 4.863 -9.938 1 87.31 107 HIS A N 1
ATOM 829 C CA . HIS A 1 107 ? -9.344 3.961 -9.688 1 87.31 107 HIS A CA 1
ATOM 830 C C . HIS A 1 107 ? -9.789 3.271 -10.977 1 87.31 107 HIS A C 1
ATOM 832 O O . HIS A 1 107 ? -10.055 2.068 -10.977 1 87.31 107 HIS A O 1
ATOM 838 N N . GLU A 1 108 ? -9.82 4.027 -11.969 1 92.5 108 GLU A N 1
ATOM 839 C CA . GLU A 1 108 ? -10.195 3.465 -13.258 1 92.5 108 GLU A CA 1
ATOM 840 C C . GLU A 1 108 ? -9.195 2.414 -13.727 1 92.5 108 GLU A C 1
ATOM 842 O O . GLU A 1 108 ? -9.578 1.354 -14.219 1 92.5 108 GLU A O 1
ATOM 847 N N . ASP A 1 109 ? -7.926 2.715 -13.562 1 93.5 109 ASP A N 1
ATOM 848 C CA . ASP A 1 109 ? -6.883 1.771 -13.945 1 93.5 109 ASP A CA 1
ATOM 849 C C . ASP A 1 109 ? -6.949 0.501 -13.102 1 93.5 109 ASP A C 1
ATOM 851 O O . ASP A 1 109 ? -6.746 -0.602 -13.609 1 93.5 109 ASP A O 1
ATOM 855 N N . LEU A 1 110 ? -7.27 0.666 -11.828 1 93.69 110 LEU A N 1
ATOM 856 C CA . LEU A 1 110 ? -7.406 -0.489 -10.945 1 93.69 110 LEU A CA 1
ATOM 857 C C . LEU A 1 110 ? -8.562 -1.379 -11.391 1 93.69 110 LEU A C 1
ATOM 859 O O . LEU A 1 110 ? -8.43 -2.604 -11.422 1 93.69 110 LEU A O 1
ATOM 863 N N . GLU A 1 111 ? -9.617 -0.773 -11.789 1 95.31 111 GLU A N 1
ATOM 864 C CA . GLU A 1 111 ? -10.781 -1.528 -12.258 1 95.31 111 GLU A CA 1
ATOM 865 C C . GLU A 1 111 ? -10.453 -2.297 -13.531 1 95.31 111 GLU A C 1
ATOM 867 O O . GLU A 1 111 ? -10.914 -3.428 -13.711 1 95.31 111 GLU A O 1
ATOM 872 N N . LYS A 1 112 ? -9.719 -1.708 -14.375 1 96.25 112 LYS A N 1
ATOM 873 C CA . LYS A 1 112 ? -9.289 -2.385 -15.594 1 96.25 112 LYS A CA 1
ATOM 874 C C . LYS A 1 112 ? -8.406 -3.588 -15.266 1 96.25 112 LYS A C 1
ATOM 876 O O . LYS A 1 112 ? -8.523 -4.641 -15.898 1 96.25 112 LYS A O 1
ATOM 881 N N . ILE A 1 113 ? -7.559 -3.439 -14.336 1 96.56 113 ILE A N 1
ATOM 882 C CA . ILE A 1 113 ? -6.676 -4.523 -13.906 1 96.56 113 ILE A CA 1
ATOM 883 C C . ILE A 1 113 ? -7.508 -5.656 -13.305 1 96.56 113 ILE A C 1
ATOM 885 O O . ILE A 1 113 ? -7.289 -6.828 -13.625 1 96.56 113 ILE A O 1
ATOM 889 N N . ARG A 1 114 ? -8.461 -5.277 -12.469 1 95.44 114 ARG A N 1
ATOM 890 C CA . ARG A 1 114 ? -9.359 -6.27 -11.898 1 95.44 114 ARG A CA 1
ATOM 891 C C . ARG A 1 114 ? -10.086 -7.047 -12.992 1 95.44 114 ARG A C 1
ATOM 893 O O . ARG A 1 114 ? -10.211 -8.273 -12.906 1 95.44 114 ARG A O 1
ATOM 900 N N . GLY A 1 115 ? -10.547 -6.273 -13.906 1 96.81 115 GLY A N 1
ATOM 901 C CA . GLY A 1 115 ? -11.234 -6.902 -15.023 1 96.81 115 GLY A CA 1
ATOM 902 C C . GLY A 1 115 ? -10.344 -7.855 -15.797 1 96.81 115 GLY A C 1
ATOM 903 O O . GLY A 1 115 ? -10.773 -8.961 -16.156 1 96.81 115 GLY A O 1
ATOM 904 N N . LYS A 1 116 ? -9.164 -7.473 -16.094 1 97.38 116 LYS A N 1
ATOM 905 C CA . LYS A 1 116 ? -8.219 -8.312 -16.828 1 97.38 116 LYS A CA 1
ATOM 906 C C . LYS A 1 116 ? -7.855 -9.555 -16.016 1 97.38 116 LYS A C 1
ATOM 908 O O . LYS A 1 116 ? -7.703 -10.648 -16.578 1 97.38 116 LYS A O 1
ATOM 913 N N . PHE A 1 117 ? -7.719 -9.414 -14.766 1 96.88 117 PHE A N 1
ATOM 914 C CA . PHE A 1 117 ? -7.434 -10.539 -13.883 1 96.88 117 PHE A CA 1
ATOM 915 C C . PHE A 1 117 ? -8.547 -11.578 -13.953 1 96.88 117 PHE A C 1
ATOM 917 O O . PHE A 1 117 ? -8.289 -12.773 -14.07 1 96.88 117 PHE A O 1
ATOM 924 N N . LYS A 1 118 ? -9.727 -11.039 -13.797 1 95.44 118 LYS A N 1
ATOM 925 C CA . LYS A 1 118 ? -10.875 -11.938 -13.898 1 95.44 118 LYS A CA 1
ATOM 926 C C . LYS A 1 118 ? -10.875 -12.688 -15.227 1 95.44 118 LYS A C 1
ATOM 928 O O . LYS A 1 118 ? -11.172 -13.883 -15.266 1 95.44 118 LYS A O 1
ATOM 933 N N . GLN A 1 119 ? -10.578 -12.016 -16.234 1 96.31 119 GLN A N 1
ATOM 934 C CA . GLN A 1 119 ? -10.5 -12.641 -17.547 1 96.31 119 GLN A CA 1
ATOM 935 C C . GLN A 1 119 ? -9.445 -13.742 -17.578 1 96.31 119 GLN A C 1
ATOM 937 O O . GLN A 1 119 ? -9.695 -14.828 -18.094 1 96.31 119 GLN A O 1
ATOM 942 N N . VAL A 1 120 ? -8.289 -13.453 -17.031 1 96.5 120 VAL A N 1
ATOM 943 C CA . VAL A 1 120 ? -7.195 -14.414 -17 1 96.5 120 VAL A CA 1
ATOM 944 C C . VAL A 1 120 ? -7.613 -15.641 -16.203 1 96.5 120 VAL A C 1
ATOM 946 O O . VAL A 1 120 ? -7.387 -16.781 -16.625 1 96.5 120 VAL A O 1
ATOM 949 N N . CYS A 1 121 ? -8.273 -15.391 -15.078 1 94.19 121 CYS A N 1
ATOM 950 C CA . CYS A 1 121 ? -8.75 -16.5 -14.258 1 94.19 121 CYS A CA 1
ATOM 951 C C . CYS A 1 121 ? -9.734 -17.359 -15.031 1 94.19 121 CYS A C 1
ATOM 953 O O . CYS A 1 121 ? -9.68 -18.594 -14.969 1 94.19 121 CYS A O 1
ATOM 955 N N . SER A 1 122 ? -10.57 -16.75 -15.711 1 93.94 122 SER A N 1
ATOM 956 C CA . SER A 1 122 ? -11.555 -17.469 -16.516 1 93.94 122 SER A CA 1
ATOM 957 C C . SER A 1 122 ? -10.875 -18.328 -17.578 1 93.94 122 SER A C 1
ATOM 959 O O . SER A 1 122 ? -11.219 -19.5 -17.766 1 93.94 122 SER A O 1
ATOM 961 N N . LEU A 1 123 ? -9.883 -17.812 -18.281 1 93.31 123 LEU A N 1
ATOM 962 C CA . LEU A 1 123 ? -9.156 -18.516 -19.328 1 93.31 123 LEU A CA 1
ATOM 963 C C . LEU A 1 123 ? -8.406 -19.703 -18.75 1 93.31 123 LEU A C 1
ATOM 965 O O . LEU A 1 123 ? -8.25 -20.734 -19.422 1 93.31 123 LEU A O 1
ATOM 969 N N . LEU A 1 124 ? -7.949 -19.516 -17.531 1 91.25 124 LEU A N 1
ATOM 970 C CA . LEU A 1 124 ? -7.18 -20.562 -16.875 1 91.25 124 LEU A CA 1
ATOM 971 C C . LEU A 1 124 ? -8.102 -21.531 -16.141 1 91.25 124 LEU A C 1
ATOM 973 O O . LEU A 1 124 ? -7.633 -22.484 -15.523 1 91.25 124 LEU A O 1
ATOM 977 N N . ASN A 1 125 ? -9.391 -21.312 -16.141 1 89.38 125 ASN A N 1
ATOM 978 C CA . ASN A 1 125 ? -10.414 -22.125 -15.477 1 89.38 125 ASN A CA 1
ATOM 979 C C . ASN A 1 125 ? -10.195 -22.188 -13.969 1 89.38 125 ASN A C 1
ATOM 981 O O . ASN A 1 125 ? -10.242 -23.25 -13.367 1 89.38 125 ASN A O 1
ATOM 985 N N . ILE A 1 126 ? -9.742 -21.078 -13.523 1 87.75 126 ILE A N 1
ATOM 986 C CA . ILE A 1 126 ? -9.578 -20.891 -12.086 1 87.75 126 ILE A CA 1
ATOM 987 C C . ILE A 1 126 ? -10.609 -19.891 -11.57 1 87.75 126 ILE A C 1
ATOM 989 O O . ILE A 1 126 ? -10.961 -18.938 -12.273 1 87.75 126 ILE A O 1
ATOM 993 N N . GLN A 1 127 ? -11.125 -20.156 -10.359 1 79.94 127 GLN A N 1
ATOM 994 C CA . GLN A 1 127 ? -12.023 -19.188 -9.742 1 79.94 127 GLN A CA 1
ATOM 995 C C . GLN A 1 127 ? -11.25 -18 -9.18 1 79.94 127 GLN A C 1
ATOM 997 O O . GLN A 1 127 ? -10.203 -18.172 -8.555 1 79.94 127 GLN A O 1
ATOM 1002 N N . SER A 1 128 ? -11.641 -16.812 -9.57 1 71 128 SER A N 1
ATOM 1003 C CA . SER A 1 128 ? -11 -15.578 -9.117 1 71 128 SER A CA 1
ATOM 1004 C C . SER A 1 128 ? -11.266 -15.328 -7.641 1 71 128 SER A C 1
ATOM 1006 O O . SER A 1 128 ? -12.414 -15.32 -7.199 1 71 128 SER A O 1
ATOM 1008 N N . ASP A 1 129 ? -10.766 -16.062 -6.715 1 60.84 129 ASP A N 1
ATOM 1009 C CA . ASP A 1 129 ? -11.086 -15.859 -5.305 1 60.84 129 ASP A CA 1
ATOM 1010 C C . ASP A 1 129 ? -10.289 -14.695 -4.73 1 60.84 129 ASP A C 1
ATOM 1012 O O . ASP A 1 129 ? -9.219 -14.891 -4.137 1 60.84 129 ASP A O 1
ATOM 1016 N N . PHE A 1 130 ? -10.219 -13.648 -5.273 1 57.19 130 PHE A N 1
ATOM 1017 C CA . PHE A 1 130 ? -9.312 -12.625 -4.762 1 57.19 130 PHE A CA 1
ATOM 1018 C C . PHE A 1 130 ? -9.781 -12.117 -3.402 1 57.19 130 PHE A C 1
ATOM 1020 O O . PHE A 1 130 ? -9.422 -11.016 -2.984 1 57.19 130 PHE A O 1
ATOM 1027 N N . ARG A 1 131 ? -10.539 -12.836 -2.512 1 50.22 131 ARG A N 1
ATOM 1028 C CA . ARG A 1 131 ? -10.867 -12.125 -1.284 1 50.22 131 ARG A CA 1
ATOM 1029 C C . ARG A 1 131 ? -9.602 -11.828 -0.475 1 50.22 131 ARG A C 1
ATOM 1031 O O . ARG A 1 131 ? -9.086 -12.703 0.216 1 50.22 131 ARG A O 1
ATOM 1038 N N . ILE A 1 132 ? -8.656 -10.992 -0.904 1 50.22 132 ILE A N 1
ATOM 1039 C CA . ILE A 1 132 ? -7.656 -10.609 0.085 1 50.22 132 ILE A CA 1
ATOM 1040 C C . ILE A 1 132 ? -8.344 -9.953 1.282 1 50.22 132 ILE A C 1
ATOM 1042 O O . ILE A 1 132 ? -8.766 -8.797 1.208 1 50.22 132 ILE A O 1
ATOM 1046 N N . ASN A 1 133 ? -9.414 -10.438 1.667 1 42.62 133 ASN A N 1
ATOM 1047 C CA . ASN A 1 133 ? -10.023 -9.75 2.803 1 42.62 133 ASN A CA 1
ATOM 1048 C C . ASN A 1 133 ? -9.008 -9.492 3.91 1 42.62 133 ASN A C 1
ATOM 1050 O O . ASN A 1 133 ? -8.469 -10.43 4.504 1 42.62 133 ASN A O 1
ATOM 1054 N N . PRO A 1 134 ? -8.367 -8.5 3.9 1 40.91 134 PRO A N 1
ATOM 1055 C CA . PRO A 1 134 ? -7.734 -8.336 5.211 1 40.91 134 PRO A CA 1
ATOM 1056 C C . PRO A 1 134 ? -8.609 -8.828 6.359 1 40.91 134 PRO A C 1
ATOM 1058 O O . PRO A 1 134 ? -8.094 -9.328 7.359 1 40.91 134 PRO A O 1
ATOM 1061 N N . GLU A 1 135 ? -9.875 -8.547 6.398 1 39.19 135 GLU A N 1
ATOM 1062 C CA . GLU A 1 135 ? -10.805 -8.961 7.445 1 39.19 135 GLU A CA 1
ATOM 1063 C C . GLU A 1 135 ? -11.039 -10.469 7.406 1 39.19 135 GLU A C 1
ATOM 1065 O O . GLU A 1 135 ? -11.461 -11.062 8.398 1 39.19 135 GLU A O 1
ATOM 1070 N N . ARG A 1 136 ? -11.109 -11.195 6.238 1 36.97 136 ARG A N 1
ATOM 1071 C CA . ARG A 1 136 ? -11.562 -12.586 6.195 1 36.97 136 ARG A CA 1
ATOM 1072 C C . ARG A 1 136 ? -10.492 -13.523 6.742 1 36.97 136 ARG A C 1
ATOM 1074 O O . ARG A 1 136 ? -10.727 -14.734 6.867 1 36.97 136 ARG A O 1
ATOM 1081 N N . SER A 1 137 ? -9.227 -13.445 6.57 1 32.97 137 SER A N 1
ATOM 1082 C CA . SER A 1 137 ? -8.5 -14.461 7.328 1 32.97 137 SER A CA 1
ATOM 1083 C C . SER A 1 137 ? -8.906 -14.445 8.797 1 32.97 137 SER A C 1
ATOM 1085 O O . SER A 1 137 ? -8.242 -15.055 9.633 1 32.97 137 SER A O 1
ATOM 1087 N N . ALA A 1 138 ? -9.602 -13.633 9.297 1 32.84 138 ALA A N 1
ATOM 1088 C CA . ALA A 1 138 ? -10.086 -13.922 10.648 1 32.84 138 ALA A CA 1
ATOM 1089 C C . ALA A 1 138 ? -10.922 -15.195 10.664 1 32.84 138 ALA A C 1
ATOM 1091 O O . ALA A 1 138 ? -11.43 -15.641 9.633 1 32.84 138 ALA A O 1
ATOM 1092 N N . LEU A 1 139 ? -11.75 -15.656 11.633 1 28.12 139 LEU A N 1
ATOM 1093 C CA . LEU A 1 139 ? -12.383 -16.906 12.055 1 28.12 139 LEU A CA 1
ATOM 1094 C C . LEU A 1 139 ? -13.43 -17.359 11.039 1 28.12 139 LEU A C 1
ATOM 1096 O O . LEU A 1 139 ? -14.43 -16.672 10.828 1 28.12 139 LEU A O 1
ATOM 1100 N N . THR A 1 140 ? -13.508 -17.5 9.695 1 25.95 140 THR A N 1
ATOM 1101 C CA . THR A 1 140 ? -14.531 -18.531 9.57 1 25.95 140 THR A CA 1
ATOM 1102 C C . THR A 1 140 ? -14.211 -19.719 10.477 1 25.95 140 THR A C 1
ATOM 1104 O O . THR A 1 140 ? -13.25 -20.453 10.234 1 25.95 140 THR A O 1
ATOM 1107 N N . PHE A 1 141 ? -13.953 -19.453 11.789 1 21.89 141 PHE A N 1
ATOM 1108 C CA . PHE A 1 141 ? -14.578 -20.5 12.586 1 21.89 141 PHE A CA 1
ATOM 1109 C C . PHE A 1 141 ? -16.094 -20.438 12.461 1 21.89 141 PHE A C 1
ATOM 1111 O O . PHE A 1 141 ? -16.672 -19.359 12.305 1 21.89 141 PHE A O 1
ATOM 1118 N N . MET B 1 1 ? -15.172 62.562 31.875 1 40.16 1 MET B N 1
ATOM 1119 C CA . MET B 1 1 ? -13.734 62.719 31.75 1 40.16 1 MET B CA 1
ATOM 1120 C C . MET B 1 1 ? -13.023 61.375 31.688 1 40.16 1 MET B C 1
ATOM 1122 O O . MET B 1 1 ? -13.047 60.625 32.656 1 40.16 1 MET B O 1
ATOM 1126 N N . ALA B 1 2 ? -12.992 60.812 30.516 1 54.06 2 ALA B N 1
ATOM 1127 C CA . ALA B 1 2 ? -12.398 59.469 30.344 1 54.06 2 ALA B CA 1
ATOM 1128 C C . ALA B 1 2 ? -10.977 59.438 30.891 1 54.06 2 ALA B C 1
ATOM 1130 O O . ALA B 1 2 ? -10.141 60.281 30.531 1 54.06 2 ALA B O 1
ATOM 1131 N N . ALA B 1 3 ? -10.758 59.062 32.094 1 57.44 3 ALA B N 1
ATOM 1132 C CA . ALA B 1 3 ? -9.453 59.031 32.75 1 57.44 3 ALA B CA 1
ATOM 1133 C C . ALA B 1 3 ? -8.375 58.469 31.828 1 57.44 3 ALA B C 1
ATOM 1135 O O . ALA B 1 3 ? -8.641 57.625 31 1 57.44 3 ALA B O 1
ATOM 1136 N N . ALA B 1 4 ? -7.43 59.219 31.578 1 63.31 4 ALA B N 1
ATOM 1137 C CA . ALA B 1 4 ? -6.266 58.938 30.75 1 63.31 4 ALA B CA 1
ATOM 1138 C C . ALA B 1 4 ? -5.684 57.562 31.109 1 63.31 4 ALA B C 1
ATOM 1140 O O . ALA B 1 4 ? -5.527 57.25 32.281 1 63.31 4 ALA B O 1
ATOM 1141 N N . ALA B 1 5 ? -5.777 56.594 30.328 1 69.75 5 ALA B N 1
ATOM 1142 C CA . ALA B 1 5 ? -5.238 55.25 30.547 1 69.75 5 ALA B CA 1
ATOM 1143 C C . ALA B 1 5 ? -3.809 55.312 31.094 1 69.75 5 ALA B C 1
ATOM 1145 O O . ALA B 1 5 ? -2.996 56.094 30.609 1 69.75 5 ALA B O 1
ATOM 1146 N N . THR B 1 6 ? -3.568 54.75 32.375 1 77.12 6 THR B N 1
ATOM 1147 C CA . THR B 1 6 ? -2.236 54.625 32.969 1 77.12 6 THR B CA 1
ATOM 1148 C C . THR B 1 6 ? -1.38 53.656 32.188 1 77.12 6 THR B C 1
ATOM 1150 O O . THR B 1 6 ? -1.902 52.844 31.406 1 77.12 6 THR B O 1
ATOM 1153 N N . PRO B 1 7 ? -0.124 53.875 32.281 1 77.5 7 PRO B N 1
ATOM 1154 C CA . PRO B 1 7 ? 0.786 52.906 31.656 1 77.5 7 PRO B CA 1
ATOM 1155 C C . PRO B 1 7 ? 0.476 51.469 32.062 1 77.5 7 PRO B C 1
ATOM 1157 O O . PRO B 1 7 ? 0.622 50.531 31.234 1 77.5 7 PRO B O 1
ATOM 1160 N N . SER B 1 8 ? 0.034 51.281 33.281 1 80.81 8 SER B N 1
ATOM 1161 C CA . SER B 1 8 ? -0.318 49.938 33.75 1 80.81 8 SER B CA 1
ATOM 1162 C C . SER B 1 8 ? -1.526 49.375 33 1 80.81 8 SER B C 1
ATOM 1164 O O . SER B 1 8 ? -1.566 48.219 32.656 1 80.81 8 SER B O 1
ATOM 1166 N N . ASP B 1 9 ? -2.48 50.281 32.688 1 78.31 9 ASP B N 1
ATOM 1167 C CA . ASP B 1 9 ? -3.67 49.875 31.938 1 78.31 9 ASP B CA 1
ATOM 1168 C C . ASP B 1 9 ? -3.309 49.469 30.5 1 78.31 9 ASP B C 1
ATOM 1170 O O . ASP B 1 9 ? -3.832 48.469 29.984 1 78.31 9 ASP B O 1
ATOM 1174 N N . MET B 1 10 ? -2.389 50.281 29.938 1 79.75 10 MET B N 1
ATOM 1175 C CA . MET B 1 10 ? -1.958 50 28.562 1 79.75 10 MET B CA 1
ATOM 1176 C C . MET B 1 10 ? -1.222 48.656 28.484 1 79.75 10 MET B C 1
ATOM 1178 O O . MET B 1 10 ? -1.412 47.906 27.531 1 79.75 10 MET B O 1
ATOM 1182 N N . PHE B 1 11 ? -0.424 48.406 29.547 1 82.19 11 PHE B N 1
ATOM 1183 C CA . PHE B 1 11 ? 0.319 47.156 29.609 1 82.19 11 PHE B CA 1
ATOM 1184 C C . PHE B 1 11 ? -0.63 45.969 29.719 1 82.19 11 PHE B C 1
ATOM 1186 O O . PHE B 1 11 ? -0.487 44.969 29 1 82.19 11 PHE B O 1
ATOM 1193 N N . ASP B 1 12 ? -1.629 46.062 30.609 1 84.06 12 ASP B N 1
ATOM 1194 C CA . ASP B 1 12 ? -2.604 45 30.812 1 84.06 12 ASP B CA 1
ATOM 1195 C C . ASP B 1 12 ? -3.389 44.75 29.531 1 84.06 12 ASP B C 1
ATOM 1197 O O . ASP B 1 12 ? -3.662 43.594 29.203 1 84.06 12 ASP B O 1
ATOM 1201 N N . ALA B 1 13 ? -3.768 45.812 28.859 1 81.69 13 ALA B N 1
ATOM 1202 C CA . ALA B 1 13 ? -4.527 45.688 27.609 1 81.69 13 ALA B CA 1
ATOM 1203 C C . ALA B 1 13 ? -3.715 44.969 26.547 1 81.69 13 ALA B C 1
ATOM 1205 O O . ALA B 1 13 ? -4.25 44.125 25.812 1 81.69 13 ALA B O 1
ATOM 1206 N N . ILE B 1 14 ? -2.461 45.281 26.469 1 82.81 14 ILE B N 1
ATOM 1207 C CA . ILE B 1 14 ? -1.582 44.688 25.469 1 82.81 14 ILE B CA 1
ATOM 1208 C C . ILE B 1 14 ? -1.352 43.219 25.781 1 82.81 14 ILE B C 1
ATOM 1210 O O . ILE B 1 14 ? -1.379 42.375 24.891 1 82.81 14 ILE B O 1
ATOM 1214 N N . VAL B 1 15 ? -1.189 43 27.109 1 85.38 15 VAL B N 1
ATOM 1215 C CA . VAL B 1 15 ? -0.941 41.625 27.531 1 85.38 15 VAL B CA 1
ATOM 1216 C C . VAL B 1 15 ? -2.166 40.75 27.234 1 85.38 15 VAL B C 1
ATOM 1218 O O . VAL B 1 15 ? -2.039 39.625 26.734 1 85.38 15 VAL B O 1
ATOM 1221 N N . MET B 1 16 ? -3.398 41.219 27.516 1 86.12 16 MET B N 1
ATOM 1222 C CA . MET B 1 16 ? -4.637 40.5 27.234 1 86.12 16 MET B CA 1
ATOM 1223 C C . MET B 1 16 ? -4.82 40.312 25.734 1 86.12 16 MET B C 1
ATOM 1225 O O . MET B 1 16 ? -5.246 39.219 25.297 1 86.12 16 MET B O 1
ATOM 1229 N N . ALA B 1 17 ? -4.484 41.344 24.969 1 84.5 17 ALA B N 1
ATOM 1230 C CA . ALA B 1 17 ? -4.566 41.25 23.5 1 84.5 17 ALA B CA 1
ATOM 1231 C C . ALA B 1 17 ? -3.59 40.219 22.953 1 84.5 17 ALA B C 1
ATOM 1233 O O . ALA B 1 17 ? -3.936 39.469 22.047 1 84.5 17 ALA B O 1
ATOM 1234 N N . GLU B 1 18 ? -2.41 40.25 23.516 1 87.12 18 GLU B N 1
ATOM 1235 C CA . GLU B 1 18 ? -1.39 39.281 23.125 1 87.12 18 GLU B CA 1
ATOM 1236 C C . GLU B 1 18 ? -1.889 37.844 23.297 1 87.12 18 GLU B C 1
ATOM 1238 O O . GLU B 1 18 ? -1.812 37.062 22.359 1 87.12 18 GLU B O 1
ATOM 1243 N N . GLU B 1 19 ? -2.355 37.5 24.484 1 89.94 19 GLU B N 1
ATOM 1244 C CA . GLU B 1 19 ? -2.814 36.156 24.766 1 89.94 19 GLU B CA 1
ATOM 1245 C C . GLU B 1 19 ? -3.961 35.75 23.844 1 89.94 19 GLU B C 1
ATOM 1247 O O . GLU B 1 19 ? -3.973 34.625 23.312 1 89.94 19 GLU B O 1
ATOM 1252 N N . ARG B 1 20 ? -4.875 36.656 23.688 1 89.75 20 ARG B N 1
ATOM 1253 C CA . ARG B 1 20 ? -6.051 36.375 22.891 1 89.75 20 ARG B CA 1
ATOM 1254 C C . ARG B 1 20 ? -5.676 36.188 21.422 1 89.75 20 ARG B C 1
ATOM 1256 O O . ARG B 1 20 ? -6.031 35.188 20.797 1 89.75 20 ARG B O 1
ATOM 1263 N N . PHE B 1 21 ? -4.918 37.094 20.844 1 91.12 21 PHE B N 1
ATOM 1264 C CA . PHE B 1 21 ? -4.609 37.062 19.406 1 91.12 21 PHE B CA 1
ATOM 1265 C C . PHE B 1 21 ? -3.6 35.969 19.094 1 91.12 21 PHE B C 1
ATOM 1267 O O . PHE B 1 21 ? -3.658 35.375 18.031 1 91.12 21 PHE B O 1
ATOM 1274 N N . HIS B 1 22 ? -2.629 35.875 20.016 1 93.75 22 HIS B N 1
ATOM 1275 C CA . HIS B 1 22 ? -1.731 34.75 19.844 1 93.75 22 HIS B CA 1
ATOM 1276 C C . HIS B 1 22 ? -2.51 33.438 19.781 1 93.75 22 HIS B C 1
ATOM 1278 O O . HIS B 1 22 ? -2.244 32.594 18.922 1 93.75 22 HIS B O 1
ATOM 1284 N N . GLY B 1 23 ? -3.49 33.156 20.719 1 95.31 23 GLY B N 1
ATOM 1285 C CA . GLY B 1 23 ? -4.312 31.969 20.75 1 95.31 23 GLY B CA 1
ATOM 1286 C C . GLY B 1 23 ? -5.125 31.766 19.484 1 95.31 23 GLY B C 1
ATOM 1287 O O . GLY B 1 23 ? -5.199 30.656 18.953 1 95.31 23 GLY B O 1
ATOM 1288 N N . GLU B 1 24 ? -5.766 32.875 19.031 1 94.19 24 GLU B N 1
ATOM 1289 C CA . GLU B 1 24 ? -6.523 32.844 17.781 1 94.19 24 GLU B CA 1
ATOM 1290 C C . GLU B 1 24 ? -5.633 32.438 16.609 1 94.19 24 GLU B C 1
ATOM 1292 O O . GLU B 1 24 ? -6.004 31.594 15.797 1 94.19 24 GLU B O 1
ATOM 1297 N N . GLY B 1 25 ? -4.484 33.125 16.484 1 95.62 25 GLY B N 1
ATOM 1298 C CA . GLY B 1 25 ? -3.521 32.781 15.453 1 95.62 25 GLY B CA 1
ATOM 1299 C C . GLY B 1 25 ? -3.076 31.328 15.523 1 95.62 25 GLY B C 1
ATOM 1300 O O . GLY B 1 25 ? -3.02 30.641 14.5 1 95.62 25 GLY B O 1
ATOM 1301 N N . TYR B 1 26 ? -2.758 30.875 16.75 1 97.06 26 TYR B N 1
ATOM 1302 C CA . TYR B 1 26 ? -2.33 29.484 16.969 1 97.06 26 TYR B CA 1
ATOM 1303 C C . TYR B 1 26 ? -3.379 28.5 16.453 1 97.06 26 TYR B C 1
ATOM 1305 O O . TYR B 1 26 ? -3.055 27.562 15.742 1 97.06 26 TYR B O 1
ATOM 1313 N N . GLN B 1 27 ? -4.637 28.672 16.781 1 97.06 27 GLN B N 1
ATOM 1314 C CA . GLN B 1 27 ? -5.719 27.781 16.391 1 97.06 27 GLN B CA 1
ATOM 1315 C C . GLN B 1 27 ? -5.895 27.766 14.875 1 97.06 27 GLN B C 1
ATOM 1317 O O . GLN B 1 27 ? -6.09 26.703 14.281 1 97.06 27 GLN B O 1
ATOM 1322 N N . GLU B 1 28 ? -5.879 28.969 14.32 1 96.56 28 GLU B N 1
ATOM 1323 C CA . GLU B 1 28 ? -5.98 29.062 12.867 1 96.56 28 GLU B CA 1
ATOM 1324 C C . GLU B 1 28 ? -4.82 28.344 12.18 1 96.56 28 GLU B C 1
ATOM 1326 O O . GLU B 1 28 ? -5.027 27.562 11.242 1 96.56 28 GLU B O 1
ATOM 1331 N N . GLY B 1 29 ? -3.611 28.594 12.602 1 97.44 29 GLY B N 1
ATOM 1332 C CA . GLY B 1 29 ? -2.438 27.922 12.062 1 97.44 29 GLY B CA 1
ATOM 1333 C C . GLY B 1 29 ? -2.484 26.422 12.227 1 97.44 29 GLY B C 1
ATOM 1334 O O . GLY B 1 29 ? -2.164 25.672 11.297 1 97.44 29 GLY B O 1
ATOM 1335 N N . TYR B 1 30 ? -2.861 26.031 13.391 1 97.88 30 TYR B N 1
ATOM 1336 C CA . TYR B 1 30 ? -2.936 24.594 13.68 1 97.88 30 TYR B CA 1
ATOM 1337 C C . TYR B 1 30 ? -3.908 23.906 12.734 1 97.88 30 TYR B C 1
ATOM 1339 O O . TYR B 1 30 ? -3.607 22.828 12.203 1 97.88 30 TYR B O 1
ATOM 1347 N N . ALA B 1 31 ? -5.086 24.391 12.531 1 97.38 31 ALA B N 1
ATOM 1348 C CA . ALA B 1 31 ? -6.098 23.797 11.656 1 97.38 31 ALA B CA 1
ATOM 1349 C C . ALA B 1 31 ? -5.594 23.703 10.219 1 97.38 31 ALA B C 1
ATOM 1351 O O . ALA B 1 31 ? -5.711 22.656 9.586 1 97.38 31 ALA B O 1
ATOM 1352 N N . GLU B 1 32 ? -5.023 24.812 9.773 1 97.25 32 GLU B N 1
ATOM 1353 C CA . GLU B 1 32 ? -4.516 24.828 8.406 1 97.25 32 GLU B CA 1
ATOM 1354 C C . GLU B 1 32 ? -3.32 23.891 8.242 1 97.25 32 GLU B C 1
ATOM 1356 O O . GLU B 1 32 ? -3.217 23.172 7.254 1 97.25 32 GLU B O 1
ATOM 1361 N N . GLY B 1 33 ? -2.422 23.984 9.188 1 97.06 33 GLY B N 1
ATOM 1362 C CA . GLY B 1 33 ? -1.278 23.094 9.156 1 97.06 33 GLY B CA 1
ATOM 1363 C C . GLY B 1 33 ? -1.669 21.625 9.203 1 97.06 33 GLY B C 1
ATOM 1364 O O . GLY B 1 33 ? -1.138 20.812 8.438 1 97.06 33 GLY B O 1
ATOM 1365 N N . SER B 1 34 ? -2.574 21.375 10.102 1 97.81 34 SER B N 1
ATOM 1366 C CA . SER B 1 34 ? -3.061 20.016 10.227 1 97.81 34 SER B CA 1
ATOM 1367 C C . SER B 1 34 ? -3.629 19.516 8.898 1 97.81 34 SER B C 1
ATOM 1369 O O . SER B 1 34 ? -3.324 18.391 8.469 1 97.81 34 SER B O 1
ATOM 1371 N N . HIS B 1 35 ? -4.402 20.312 8.281 1 96.81 35 HIS B N 1
ATOM 1372 C CA . HIS B 1 35 ? -5.016 19.953 7.008 1 96.81 35 HIS B CA 1
ATOM 1373 C C . HIS B 1 35 ? -3.959 19.703 5.938 1 96.81 35 HIS B C 1
ATOM 1375 O O . HIS B 1 35 ? -3.982 18.672 5.262 1 96.81 35 HIS B O 1
ATOM 1381 N N . ALA B 1 36 ? -3.039 20.594 5.816 1 95.38 36 ALA B N 1
ATOM 1382 C CA . ALA B 1 36 ? -1.954 20.453 4.848 1 95.38 36 ALA B CA 1
ATOM 1383 C C . ALA B 1 36 ? -1.096 19.219 5.16 1 95.38 36 ALA B C 1
ATOM 1385 O O . ALA B 1 36 ? -0.689 18.5 4.25 1 95.38 36 ALA B O 1
ATOM 1386 N N . GLY B 1 37 ? -0.848 19.016 6.402 1 96.12 37 GLY B N 1
ATOM 1387 C CA . GLY B 1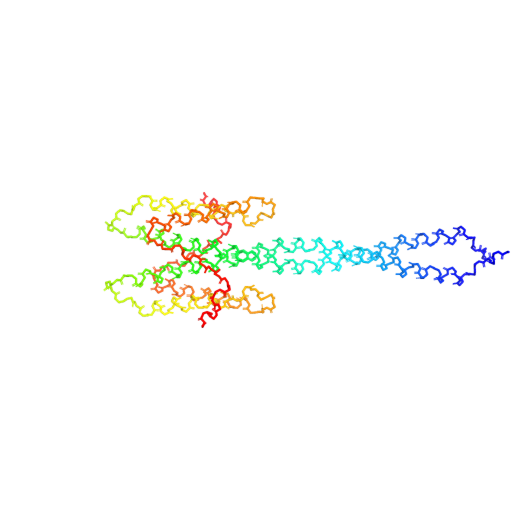 37 ? -0.06 17.875 6.84 1 96.12 37 GLY B CA 1
ATOM 1388 C C . GLY B 1 37 ? -0.715 16.531 6.527 1 96.12 37 GLY B C 1
ATOM 1389 O O . GLY B 1 37 ? -0.058 15.617 6.039 1 96.12 37 GLY B O 1
ATOM 1390 N N . VAL B 1 38 ? -1.959 16.469 6.805 1 95.94 38 VAL B N 1
ATOM 1391 C CA . VAL B 1 38 ? -2.697 15.242 6.551 1 95.94 38 VAL B CA 1
ATOM 1392 C C . VAL B 1 38 ? -2.617 14.891 5.07 1 95.94 38 VAL B C 1
ATOM 1394 O O . VAL B 1 38 ? -2.391 13.727 4.711 1 95.94 38 VAL B O 1
ATOM 1397 N N . ILE B 1 39 ? -2.783 15.812 4.199 1 93.5 39 ILE B N 1
ATOM 1398 C CA . ILE B 1 39 ? -2.744 15.594 2.758 1 93.5 39 ILE B CA 1
ATOM 1399 C C . ILE B 1 39 ? -1.351 15.117 2.348 1 93.5 39 ILE B C 1
ATOM 1401 O O . ILE B 1 39 ? -1.211 14.102 1.657 1 93.5 39 ILE B O 1
ATOM 1405 N N . GLU B 1 40 ? -0.427 15.805 2.818 1 93.19 40 GLU B N 1
ATOM 1406 C CA . GLU B 1 40 ? 0.953 15.445 2.502 1 93.19 40 GLU B CA 1
ATOM 1407 C C . GLU B 1 40 ? 1.304 14.07 3.051 1 93.19 40 GLU B C 1
ATOM 1409 O O . GLU B 1 40 ? 1.851 13.227 2.332 1 93.19 40 GLU B O 1
ATOM 1414 N N . GLY B 1 41 ? 1.003 13.82 4.246 1 94 41 GLY B N 1
ATOM 1415 C CA . GLY B 1 41 ? 1.256 12.523 4.867 1 94 41 GLY B CA 1
ATOM 1416 C C . GLY B 1 41 ? 0.548 11.383 4.168 1 94 41 GLY B C 1
ATOM 1417 O O . GLY B 1 41 ? 1.131 10.312 3.965 1 94 41 GLY B O 1
ATOM 1418 N N . SER B 1 42 ? -0.66 11.656 3.873 1 93.62 42 SER B N 1
ATOM 1419 C CA . SER B 1 42 ? -1.465 10.633 3.219 1 93.62 42 SER B CA 1
ATOM 1420 C C . SER B 1 42 ? -0.826 10.18 1.909 1 93.62 42 SER B C 1
ATOM 1422 O O . SER B 1 42 ? -0.785 8.984 1.611 1 93.62 42 SER B O 1
ATOM 1424 N N . ARG B 1 43 ? -0.321 11.109 1.155 1 90.69 43 ARG B N 1
ATOM 1425 C CA . ARG B 1 43 ? 0.314 10.797 -0.122 1 90.69 43 ARG B CA 1
ATOM 1426 C C . ARG B 1 43 ? 1.575 9.969 0.08 1 90.69 43 ARG B C 1
ATOM 1428 O O . ARG B 1 43 ? 1.739 8.922 -0.547 1 90.69 43 ARG B O 1
ATOM 1435 N N . TYR B 1 44 ? 2.381 10.438 0.916 1 90.12 44 TYR B N 1
ATOM 1436 C CA . TYR B 1 44 ? 3.615 9.719 1.204 1 90.12 44 TYR B CA 1
ATOM 1437 C C . TYR B 1 44 ? 3.32 8.336 1.777 1 90.12 44 TYR B C 1
ATOM 1439 O O . TYR B 1 44 ? 3.941 7.352 1.38 1 90.12 44 TYR B O 1
ATOM 1447 N N . GLY B 1 45 ? 2.42 8.266 2.662 1 91.75 45 GLY B N 1
ATOM 1448 C CA . GLY B 1 45 ? 2.029 7.004 3.264 1 91.75 4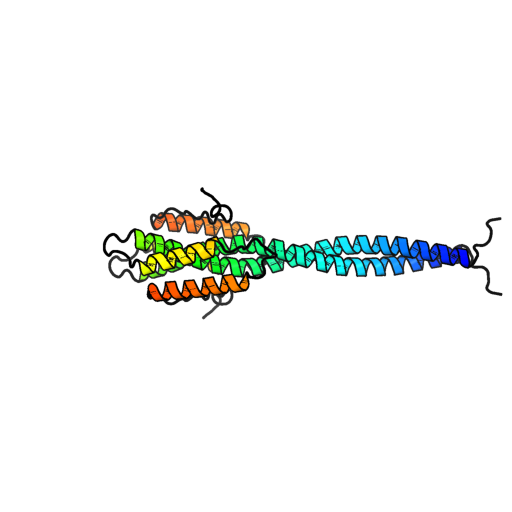5 GLY B CA 1
ATOM 1449 C C . GLY B 1 45 ? 1.481 6.012 2.256 1 91.75 45 GLY B C 1
ATOM 1450 O O . GLY B 1 45 ? 1.834 4.828 2.287 1 91.75 45 GLY B O 1
ATOM 1451 N N . ALA B 1 46 ? 0.642 6.516 1.473 1 92.19 46 ALA B N 1
ATOM 1452 C CA . ALA B 1 46 ? 0.022 5.652 0.47 1 92.19 46 ALA B CA 1
ATOM 1453 C C . ALA B 1 46 ? 1.076 4.996 -0.415 1 92.19 46 ALA B C 1
ATOM 1455 O O . ALA B 1 46 ? 0.997 3.797 -0.7 1 92.19 46 ALA B O 1
ATOM 1456 N N . LEU B 1 47 ? 2.068 5.762 -0.794 1 91.44 47 LEU B N 1
ATOM 1457 C CA . LEU B 1 47 ? 3.137 5.246 -1.642 1 91.44 47 LEU B CA 1
ATOM 1458 C C . LEU B 1 47 ? 3.951 4.184 -0.905 1 91.44 47 LEU B C 1
ATOM 1460 O O . LEU B 1 47 ? 4.211 3.109 -1.447 1 91.44 47 LEU B O 1
ATOM 1464 N N . HIS B 1 48 ? 4.277 4.52 0.251 1 91.19 48 HIS B N 1
ATOM 1465 C CA . HIS B 1 48 ? 5.055 3.588 1.061 1 91.19 48 HIS B CA 1
ATOM 1466 C C . HIS B 1 48 ? 4.27 2.311 1.335 1 91.19 48 HIS B C 1
ATOM 1468 O O . HIS B 1 48 ? 4.805 1.207 1.209 1 91.19 48 HIS B O 1
ATOM 1474 N N . GLY B 1 49 ? 3.068 2.443 1.697 1 91.69 49 GLY B N 1
ATOM 1475 C CA . GLY B 1 49 ? 2.197 1.304 1.933 1 91.69 49 GLY B CA 1
ATOM 1476 C C . GLY B 1 49 ? 2.014 0.429 0.708 1 91.69 49 GLY B C 1
ATOM 1477 O O . GLY B 1 49 ? 2.055 -0.8 0.804 1 91.69 49 GLY B O 1
ATOM 1478 N N . ALA B 1 50 ? 1.828 1.059 -0.379 1 92.62 50 ALA B N 1
ATOM 1479 C CA . ALA B 1 50 ? 1.636 0.325 -1.627 1 92.62 50 ALA B CA 1
ATOM 1480 C C . ALA B 1 50 ? 2.855 -0.533 -1.952 1 92.62 50 ALA B C 1
ATOM 1482 O O . ALA B 1 50 ? 2.719 -1.659 -2.436 1 92.62 50 ALA B O 1
ATOM 1483 N N . LYS B 1 51 ? 3.994 -0.007 -1.706 1 92.69 51 LYS B N 1
ATOM 1484 C CA . LYS B 1 51 ? 5.227 -0.745 -1.963 1 92.69 51 LYS B CA 1
ATOM 1485 C C . LYS B 1 51 ? 5.289 -2.021 -1.129 1 92.69 51 LYS B C 1
ATOM 1487 O O . LYS B 1 51 ? 5.52 -3.107 -1.663 1 92.69 51 LYS B O 1
ATOM 1492 N N . ILE B 1 52 ? 5.047 -1.865 0.092 1 92.88 52 ILE B N 1
ATOM 1493 C CA . ILE B 1 52 ? 5.082 -3.006 1.002 1 92.88 52 ILE B CA 1
ATOM 1494 C C . ILE B 1 52 ? 3.934 -3.959 0.68 1 92.88 52 ILE B C 1
ATOM 1496 O O . ILE B 1 52 ? 4.129 -5.172 0.602 1 92.88 52 ILE B O 1
ATOM 1500 N N . GLY B 1 53 ? 2.773 -3.393 0.531 1 93.44 53 GLY B N 1
ATOM 1501 C CA . GLY B 1 53 ? 1.616 -4.195 0.172 1 93.44 53 GLY B CA 1
ATOM 1502 C C . GLY B 1 53 ? 1.818 -5 -1.098 1 93.44 53 GLY B C 1
ATOM 1503 O O . GLY B 1 53 ? 1.488 -6.188 -1.146 1 93.44 53 GLY B O 1
ATOM 1504 N N . SER B 1 54 ? 2.371 -4.344 -2.092 1 94.19 54 SER B N 1
ATOM 1505 C CA . SER B 1 54 ? 2.607 -5.016 -3.363 1 94.19 54 SER B CA 1
ATOM 1506 C C . SER B 1 54 ? 3.551 -6.203 -3.195 1 94.19 54 SER B C 1
ATOM 1508 O O . SER B 1 54 ? 3.342 -7.258 -3.793 1 94.19 54 SER B O 1
ATOM 1510 N N . GLU B 1 55 ? 4.531 -6.051 -2.469 1 94.19 55 GLU B N 1
ATOM 1511 C CA . GLU B 1 55 ? 5.484 -7.129 -2.209 1 94.19 55 GLU B CA 1
ATOM 1512 C C . GLU B 1 55 ? 4.801 -8.312 -1.538 1 94.19 55 GLU B C 1
ATOM 1514 O O . GLU B 1 55 ? 4.926 -9.453 -1.999 1 94.19 55 GLU B O 1
ATOM 1519 N N . ILE B 1 56 ? 4.082 -8 -0.523 1 94.75 56 ILE B N 1
ATOM 1520 C CA . ILE B 1 56 ? 3.385 -9.039 0.234 1 94.75 56 ILE B CA 1
ATOM 1521 C C . ILE B 1 56 ? 2.334 -9.703 -0.649 1 94.75 56 ILE B C 1
ATOM 1523 O O . ILE B 1 56 ? 2.186 -10.93 -0.634 1 94.75 56 ILE B O 1
ATOM 1527 N N . GLY B 1 57 ? 1.619 -8.914 -1.404 1 94.94 57 GLY B N 1
ATOM 1528 C CA . GLY B 1 57 ? 0.649 -9.461 -2.342 1 94.94 57 GLY B CA 1
ATOM 1529 C C . GLY B 1 57 ? 1.268 -10.391 -3.367 1 94.94 57 GLY B C 1
ATOM 1530 O O . GLY B 1 57 ? 0.699 -11.438 -3.686 1 94.94 57 GLY B O 1
ATOM 1531 N N . TYR B 1 58 ? 2.393 -9.953 -3.828 1 95.25 58 TYR B N 1
ATOM 1532 C CA . TYR B 1 58 ? 3.127 -10.773 -4.781 1 95.25 58 TYR B CA 1
ATOM 1533 C C . TYR B 1 58 ? 3.402 -12.164 -4.203 1 95.25 58 TYR B C 1
ATOM 1535 O O . TYR B 1 58 ? 3.145 -13.172 -4.855 1 95.25 58 TYR B O 1
ATOM 1543 N N . TYR B 1 59 ? 3.859 -12.141 -2.992 1 95.88 59 TYR B N 1
ATOM 1544 C CA . TYR B 1 59 ? 4.141 -13.406 -2.328 1 95.88 59 TYR B CA 1
ATOM 1545 C C . TYR B 1 59 ? 2.869 -14.227 -2.16 1 95.88 59 TYR B C 1
ATOM 1547 O O . TYR B 1 59 ? 2.881 -15.445 -2.355 1 95.88 59 TYR B O 1
ATOM 1555 N N . LEU B 1 60 ? 1.86 -13.602 -1.795 1 95.81 60 LEU B N 1
ATOM 1556 C CA . LEU B 1 60 ? 0.6 -14.297 -1.558 1 95.81 60 LEU B CA 1
ATOM 1557 C C . LEU B 1 60 ? 0.049 -14.883 -2.854 1 95.81 60 LEU B C 1
ATOM 1559 O O . LEU B 1 60 ? -0.367 -16.047 -2.889 1 95.81 60 LEU B O 1
ATOM 1563 N N . GLY B 1 61 ? -0.007 -14.047 -3.945 1 94.81 61 GLY B N 1
ATOM 1564 C CA . GLY B 1 61 ? -0.447 -14.562 -5.234 1 94.81 61 GLY B CA 1
ATOM 1565 C C . GLY B 1 61 ? 0.368 -15.742 -5.715 1 94.81 61 GLY B C 1
ATOM 1566 O O . GLY B 1 61 ? -0.187 -16.719 -6.223 1 94.81 61 GLY B O 1
ATOM 1567 N N . PHE B 1 62 ? 1.631 -15.664 -5.504 1 94.94 62 PHE B N 1
ATOM 1568 C CA . PHE B 1 62 ? 2.559 -16.75 -5.828 1 94.94 62 PHE B CA 1
ATOM 1569 C C . PHE B 1 62 ? 2.24 -18 -5.016 1 94.94 62 PHE B C 1
ATOM 1571 O O . PHE B 1 62 ? 2.066 -19.078 -5.578 1 94.94 62 PHE B O 1
ATOM 1578 N N . ALA B 1 63 ? 2.117 -17.797 -3.732 1 94.94 63 ALA B N 1
ATOM 1579 C CA . ALA B 1 63 ? 1.957 -18.922 -2.818 1 94.94 63 ALA B CA 1
ATOM 1580 C C . ALA B 1 63 ? 0.617 -19.625 -3.033 1 94.94 63 ALA B C 1
ATOM 1582 O O . ALA B 1 63 ? 0.548 -20.859 -3.074 1 94.94 63 ALA B O 1
ATOM 1583 N N . LEU B 1 64 ? -0.373 -18.875 -3.188 1 93.75 64 LEU B N 1
ATOM 1584 C CA . LEU B 1 64 ? -1.698 -19.453 -3.359 1 93.75 64 LEU B CA 1
ATOM 1585 C C . LEU B 1 64 ? -1.809 -20.172 -4.703 1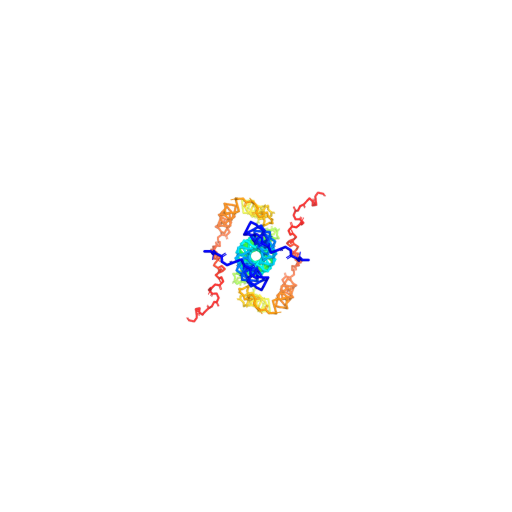 93.75 64 LEU B C 1
ATOM 1587 O O . LEU B 1 64 ? -2.467 -21.203 -4.805 1 93.75 64 LEU B O 1
ATOM 1591 N N . THR B 1 65 ? -1.198 -19.625 -5.691 1 93.25 65 THR B N 1
ATOM 1592 C CA . THR B 1 65 ? -1.184 -20.281 -6.992 1 93.25 65 THR B CA 1
ATOM 1593 C C . THR B 1 65 ? -0.488 -21.641 -6.906 1 93.25 65 THR B C 1
ATOM 1595 O O . THR B 1 65 ? -1.039 -22.656 -7.332 1 93.25 65 THR B O 1
ATOM 1598 N N . TRP B 1 66 ? 0.656 -21.688 -6.32 1 92.56 66 TRP B N 1
ATOM 1599 C CA . TRP B 1 66 ? 1.405 -22.938 -6.191 1 92.56 66 TRP B CA 1
ATOM 1600 C C . TRP B 1 66 ? 0.662 -23.922 -5.301 1 92.56 66 TRP B C 1
ATOM 1602 O O . TRP B 1 66 ? 0.688 -25.125 -5.547 1 92.56 66 TRP B O 1
ATOM 1612 N N . GLN B 1 67 ? 0.083 -23.375 -4.258 1 91.81 67 GLN B N 1
ATOM 1613 C CA . GLN B 1 67 ? -0.705 -24.234 -3.396 1 91.81 67 GLN B CA 1
ATOM 1614 C C . GLN B 1 67 ? -1.796 -24.953 -4.188 1 91.81 67 GLN B C 1
ATOM 1616 O O . GLN B 1 67 ? -1.989 -26.172 -4.035 1 91.81 67 GLN B O 1
ATOM 1621 N N . ARG B 1 68 ? -2.477 -24.219 -4.973 1 86.69 68 ARG B N 1
ATOM 1622 C CA . ARG B 1 68 ? -3.535 -24.797 -5.797 1 86.69 68 ARG B CA 1
ATOM 1623 C C . ARG B 1 68 ? -2.969 -25.797 -6.801 1 86.69 68 ARG B C 1
ATOM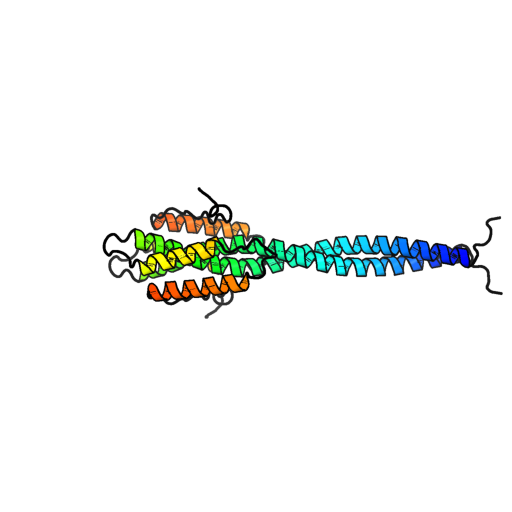 1625 O O . ARG B 1 68 ? -3.549 -26.859 -7.016 1 86.69 68 ARG B O 1
ATOM 1632 N N . LEU B 1 69 ? -1.866 -25.547 -7.461 1 86.88 69 LEU B N 1
ATOM 1633 C CA . LEU B 1 69 ? -1.246 -26.406 -8.469 1 86.88 69 LEU B CA 1
ATOM 1634 C C . LEU B 1 69 ? -0.746 -27.703 -7.848 1 86.88 69 LEU B C 1
ATOM 1636 O O . LEU B 1 69 ? -0.911 -28.781 -8.43 1 86.88 69 LEU B O 1
ATOM 1640 N N . LEU B 1 70 ? -0.165 -27.594 -6.711 1 87.19 70 LEU B N 1
ATOM 1641 C CA . LEU B 1 70 ? 0.368 -28.766 -6.031 1 87.19 70 LEU B CA 1
ATOM 1642 C C . LEU B 1 70 ? -0.76 -29.672 -5.539 1 87.19 70 LEU B C 1
ATOM 1644 O O . LEU B 1 70 ? -0.61 -30.891 -5.5 1 87.19 70 LEU B O 1
ATOM 1648 N N . HIS B 1 71 ? -1.894 -29.062 -5.184 1 84.56 71 HIS B N 1
ATOM 1649 C CA . HIS B 1 71 ? -3.045 -29.828 -4.734 1 84.56 71 HIS B CA 1
ATOM 1650 C C . HIS B 1 71 ? -3.732 -30.531 -5.902 1 84.56 71 HIS B C 1
ATOM 1652 O O . HIS B 1 71 ? -4.281 -31.625 -5.742 1 84.56 71 HIS B O 1
ATOM 1658 N N . ARG B 1 72 ? -3.783 -29.984 -7.062 1 78.69 72 ARG B N 1
ATOM 1659 C CA . ARG B 1 72 ? -4.434 -30.531 -8.242 1 78.69 72 ARG B CA 1
ATOM 1660 C C . ARG B 1 72 ? -3.568 -31.625 -8.883 1 78.69 72 ARG B C 1
ATOM 1662 O O . ARG B 1 72 ? -4.09 -32.562 -9.5 1 78.69 72 ARG B O 1
ATOM 1669 N N . SER B 1 73 ? -2.307 -31.5 -8.883 1 70.31 73 SER B N 1
ATOM 1670 C CA . SER B 1 73 ? -1.44 -32.469 -9.531 1 70.31 73 SER B CA 1
ATOM 1671 C C . SER B 1 73 ? -1.532 -33.844 -8.836 1 70.31 73 SER B C 1
ATOM 1673 O O . SER B 1 73 ? -1.368 -33.938 -7.621 1 70.31 73 SER B O 1
ATOM 1675 N N . ALA B 1 74 ? -2.676 -34.719 -9.164 1 56.94 74 ALA B N 1
ATOM 1676 C CA . ALA B 1 74 ? -2.963 -36.094 -8.742 1 56.94 74 ALA B CA 1
ATOM 1677 C C . ALA B 1 74 ? -1.702 -36.969 -8.781 1 56.94 74 ALA B C 1
ATOM 1679 O O . ALA B 1 74 ? -1.603 -37.969 -8.07 1 56.94 74 ALA B O 1
ATOM 1680 N N . GLU B 1 75 ? -0.883 -36.75 -9.836 1 56.88 75 GLU B N 1
ATOM 1681 C CA . GLU B 1 75 ? 0.051 -37.812 -10.125 1 56.88 75 GLU B CA 1
ATOM 1682 C C . GLU B 1 75 ? 1.01 -38.062 -8.961 1 56.88 75 GLU B C 1
ATOM 1684 O O . GLU B 1 75 ? 1.325 -39.188 -8.617 1 56.88 75 GLU B O 1
ATOM 1689 N N . GLU B 1 76 ? 1.844 -37.062 -8.695 1 58.88 76 GLU B N 1
ATOM 1690 C CA . GLU B 1 76 ? 2.943 -37.281 -7.762 1 58.88 76 GLU B CA 1
ATOM 1691 C C . GLU B 1 76 ? 2.656 -36.656 -6.406 1 58.88 76 GLU B C 1
ATOM 1693 O O . GLU B 1 76 ? 2.061 -35.562 -6.336 1 58.88 76 GLU B O 1
ATOM 1698 N N . LYS B 1 77 ? 2.352 -37.406 -5.336 1 66.62 77 LYS B N 1
ATOM 1699 C CA . LYS B 1 77 ? 2.248 -36.906 -3.961 1 66.62 77 LYS B CA 1
ATOM 1700 C C . LYS B 1 77 ? 3.117 -35.688 -3.744 1 66.62 77 LYS B C 1
ATOM 1702 O O . LYS B 1 77 ? 4.344 -35.75 -3.842 1 66.62 77 LYS B O 1
ATOM 1707 N N . PRO B 1 78 ? 2.51 -34.469 -3.869 1 66.44 78 PRO B N 1
ATOM 1708 C CA . PRO B 1 78 ? 3.393 -33.312 -3.645 1 66.44 78 PRO B CA 1
ATOM 1709 C C . PRO B 1 78 ? 4.211 -33.438 -2.361 1 66.44 78 PRO B C 1
ATOM 1711 O O . PRO B 1 78 ? 3.764 -34.094 -1.4 1 66.44 78 PRO B O 1
ATOM 1714 N N . SER B 1 79 ? 5.488 -32.969 -2.471 1 82.25 79 SER B N 1
ATOM 1715 C CA . SER B 1 79 ? 6.359 -32.969 -1.298 1 82.25 79 SER B CA 1
ATOM 1716 C C . SER B 1 79 ? 5.699 -32.281 -0.114 1 82.25 79 SER B C 1
ATOM 1718 O O . SER B 1 79 ? 5.277 -31.125 -0.222 1 82.25 79 SER B O 1
ATOM 1720 N N . LYS B 1 80 ? 5.344 -33.125 0.852 1 90.19 80 LYS B N 1
ATOM 1721 C CA . LYS B 1 80 ? 4.797 -32.594 2.1 1 90.19 80 LYS B CA 1
ATOM 1722 C C . LYS B 1 80 ? 5.562 -31.359 2.562 1 90.19 80 LYS B C 1
ATOM 1724 O O . LYS B 1 80 ? 4.973 -30.406 3.102 1 90.19 80 LYS B O 1
ATOM 1729 N N . LYS B 1 81 ? 6.809 -31.375 2.248 1 93.56 81 LYS B N 1
ATOM 1730 C CA . LYS B 1 81 ? 7.668 -30.266 2.654 1 93.56 81 LYS B CA 1
ATOM 1731 C C . LYS B 1 81 ? 7.301 -28.984 1.904 1 93.56 81 LYS B C 1
ATOM 1733 O O . LYS B 1 81 ? 7.254 -27.906 2.496 1 93.56 81 LYS B O 1
ATOM 1738 N N . LYS B 1 82 ? 7.09 -29.047 0.652 1 93.12 82 LYS B N 1
ATOM 1739 C CA . LYS B 1 82 ? 6.719 -27.891 -0.164 1 93.12 82 LYS B CA 1
ATOM 1740 C C . LYS B 1 82 ? 5.379 -27.312 0.281 1 93.12 82 LYS B C 1
ATOM 1742 O O . LYS B 1 82 ? 5.242 -26.094 0.426 1 93.12 82 LYS B O 1
ATOM 1747 N N . ILE B 1 83 ? 4.465 -28.172 0.554 1 93.94 83 ILE B N 1
ATOM 1748 C CA . ILE B 1 83 ? 3.121 -27.75 0.948 1 93.94 83 ILE B CA 1
ATOM 1749 C C . ILE B 1 83 ? 3.172 -27.062 2.309 1 93.94 83 ILE B C 1
ATOM 1751 O O . ILE B 1 83 ? 2.561 -26.016 2.502 1 93.94 83 ILE B O 1
ATOM 1755 N N . LYS B 1 84 ? 3.857 -27.641 3.203 1 95.88 84 LYS B N 1
ATOM 1756 C CA . LYS B 1 84 ? 3.975 -27.078 4.539 1 95.88 84 LYS B CA 1
ATOM 1757 C C . LYS B 1 84 ? 4.633 -25.703 4.492 1 95.88 84 LYS B C 1
ATOM 1759 O O . LYS B 1 84 ? 4.211 -24.781 5.195 1 95.88 84 LYS B O 1
ATOM 1764 N N . ALA B 1 85 ? 5.676 -25.562 3.789 1 96.56 85 ALA B N 1
ATOM 1765 C CA . ALA B 1 85 ? 6.359 -24.281 3.643 1 96.56 85 ALA B CA 1
ATOM 1766 C C . ALA B 1 85 ? 5.434 -23.219 3.033 1 96.56 85 ALA B C 1
ATOM 1768 O O . ALA B 1 85 ? 5.426 -22.078 3.465 1 96.56 85 ALA B O 1
ATOM 1769 N N . LEU B 1 86 ? 4.676 -23.609 2.039 1 96.31 86 LEU B N 1
ATOM 1770 C CA . LEU B 1 86 ? 3.711 -22.719 1.407 1 96.31 86 LEU B CA 1
ATOM 1771 C C . LEU B 1 86 ? 2.643 -22.281 2.404 1 96.31 86 LEU B C 1
ATOM 1773 O O . LEU B 1 86 ? 2.32 -21.094 2.49 1 96.31 86 LEU B O 1
ATOM 1777 N N . GLU B 1 87 ? 2.172 -23.234 3.088 1 96.81 87 GLU B N 1
ATOM 1778 C CA . GLU B 1 87 ? 1.155 -22.938 4.094 1 96.81 87 GLU B CA 1
ATOM 1779 C C . GLU B 1 87 ? 1.702 -22 5.168 1 96.81 87 GLU B C 1
ATOM 1781 O O . GLU B 1 87 ? 0.997 -21.109 5.637 1 96.81 87 GLU B O 1
ATOM 1786 N N . SER B 1 88 ? 2.918 -22.25 5.562 1 97.88 88 SER B N 1
ATOM 1787 C CA . SER B 1 88 ? 3.572 -21.375 6.535 1 97.88 88 SER B CA 1
ATOM 1788 C C . SER B 1 88 ? 3.695 -19.953 6 1 97.88 88 SER B C 1
ATOM 1790 O O . SER B 1 88 ? 3.393 -18.984 6.707 1 97.88 88 SER B O 1
ATOM 1792 N N . LEU B 1 89 ? 4.137 -19.75 4.809 1 97.44 89 LEU B N 1
ATOM 1793 C CA . LEU B 1 89 ? 4.242 -18.438 4.176 1 97.44 89 LEU B CA 1
ATOM 1794 C C . LEU B 1 89 ? 2.883 -17.75 4.137 1 97.44 89 LEU B C 1
ATOM 1796 O O . LEU B 1 89 ? 2.77 -16.578 4.508 1 97.44 89 LEU B O 1
ATOM 1800 N N . ILE B 1 90 ? 1.892 -18.484 3.705 1 96.75 90 ILE B N 1
ATOM 1801 C CA . ILE B 1 90 ? 0.54 -17.938 3.611 1 96.75 90 ILE B CA 1
ATOM 1802 C C . ILE B 1 90 ? 0.063 -17.5 4.996 1 96.75 90 ILE B C 1
ATOM 1804 O O . ILE B 1 90 ? -0.494 -16.406 5.152 1 96.75 90 ILE B O 1
ATOM 1808 N N . GLY B 1 91 ? 0.331 -18.344 5.941 1 96.56 91 GLY B N 1
ATOM 1809 C CA . GLY B 1 91 ? -0.026 -18 7.309 1 96.56 91 GLY B CA 1
ATOM 1810 C C . GLY B 1 91 ? 0.673 -16.75 7.812 1 96.56 91 GLY B C 1
ATOM 1811 O O . GLY B 1 91 ? 0.057 -15.906 8.469 1 96.56 91 GLY B O 1
ATOM 1812 N N . MET B 1 92 ? 1.949 -16.594 7.578 1 95.94 92 MET B N 1
ATOM 1813 C CA . MET B 1 92 ? 2.729 -15.414 7.969 1 95.94 92 MET B CA 1
ATOM 1814 C C . MET B 1 92 ? 2.172 -14.148 7.328 1 95.94 92 MET B C 1
ATOM 1816 O O . MET B 1 92 ? 2.1 -13.102 7.973 1 95.94 92 MET B O 1
ATOM 1820 N N . ILE B 1 93 ? 1.809 -14.297 6.062 1 95.88 93 ILE B N 1
ATOM 1821 C CA . ILE B 1 93 ? 1.268 -13.164 5.316 1 95.88 93 ILE B CA 1
ATOM 1822 C C . ILE B 1 93 ? -0.088 -12.766 5.898 1 95.88 93 ILE B C 1
ATOM 1824 O O . ILE B 1 93 ? -0.356 -11.578 6.109 1 95.88 93 ILE B O 1
ATOM 1828 N N . GLN B 1 94 ? -0.892 -13.711 6.168 1 92.81 94 GLN B N 1
ATOM 1829 C CA . GLN B 1 94 ? -2.236 -13.461 6.68 1 92.81 94 GLN B CA 1
ATOM 1830 C C . GLN B 1 94 ? -2.189 -12.844 8.07 1 92.81 94 GLN B C 1
ATOM 1832 O O . GLN B 1 94 ? -3.086 -12.086 8.453 1 92.81 94 GLN B O 1
ATOM 1837 N N . LYS B 1 95 ? -1.166 -13.062 8.789 1 91.5 95 LYS B N 1
ATOM 1838 C CA . LYS B 1 95 ? -1.026 -12.547 10.148 1 91.5 95 LYS B CA 1
ATOM 1839 C C . LYS B 1 95 ? -0.296 -11.211 10.156 1 91.5 95 LYS B C 1
ATOM 1841 O O . LYS B 1 95 ? -0.196 -10.555 11.203 1 91.5 95 LYS B O 1
ATOM 1846 N N . TYR B 1 96 ? 0.198 -10.812 9.07 1 90.25 96 TYR B N 1
ATOM 1847 C CA . TYR B 1 96 ? 0.941 -9.555 9 1 90.25 96 TYR B CA 1
ATOM 1848 C C . TYR B 1 96 ? 0.031 -8.367 9.273 1 90.25 96 TYR B C 1
ATOM 1850 O O . TYR B 1 96 ? -0.958 -8.156 8.57 1 90.25 96 TYR B O 1
ATOM 1858 N N . PRO B 1 97 ? 0.274 -7.625 10.227 1 82.62 97 PRO B N 1
ATOM 1859 C CA . PRO B 1 97 ? -0.617 -6.555 10.68 1 82.62 97 PRO B CA 1
ATOM 1860 C C . PRO B 1 97 ? -0.388 -5.242 9.938 1 82.62 97 PRO B C 1
ATOM 1862 O O . PRO B 1 97 ? 0.065 -4.262 10.531 1 82.62 97 PRO B O 1
ATOM 1865 N N . PHE B 1 98 ? -0.89 -5.074 8.766 1 76.75 98 PHE B N 1
ATOM 1866 C CA . PHE B 1 98 ? -0.703 -3.85 8 1 76.75 98 PHE B CA 1
ATOM 1867 C C . PHE B 1 98 ? -1.358 -2.664 8.703 1 76.75 98 PHE B C 1
ATOM 1869 O O . PHE B 1 98 ? -0.87 -1.536 8.609 1 76.75 98 PHE B O 1
ATOM 1876 N N . GLU B 1 99 ? -2.391 -2.986 9.367 1 73.94 99 GLU B N 1
ATOM 1877 C CA . GLU B 1 99 ? -3.299 -1.946 9.844 1 73.94 99 GLU B CA 1
ATOM 1878 C C . GLU B 1 99 ? -2.871 -1.426 11.219 1 73.94 99 GLU B C 1
ATOM 1880 O O . GLU B 1 99 ? -3.438 -0.454 11.719 1 73.94 99 GLU B O 1
ATOM 1885 N N . ASP B 1 100 ? -1.855 -2.064 11.695 1 73.88 100 ASP B N 1
ATOM 1886 C CA . ASP B 1 100 ? -1.496 -1.628 13.047 1 73.88 100 ASP B CA 1
ATOM 1887 C C . ASP B 1 100 ? -0.358 -0.61 13.008 1 73.88 100 ASP B C 1
ATOM 1889 O O . ASP B 1 100 ? 0.814 -0.984 12.922 1 73.88 100 ASP B O 1
ATOM 1893 N N . PRO B 1 101 ? -0.659 0.65 13.023 1 66.25 101 PRO B N 1
ATOM 1894 C CA . PRO B 1 101 ? 0.338 1.718 12.922 1 66.25 101 PRO B CA 1
ATOM 1895 C C . PRO B 1 101 ? 1.31 1.736 14.094 1 66.25 101 PRO B C 1
ATOM 1897 O O . PRO B 1 101 ? 2.389 2.328 14 1 66.25 101 PRO B O 1
ATOM 1900 N N . ILE B 1 102 ? 0.982 1.104 15.164 1 66.88 102 ILE B N 1
ATOM 1901 C CA . ILE B 1 102 ? 1.827 1.149 16.359 1 66.88 102 ILE B CA 1
ATOM 1902 C C . ILE B 1 102 ? 2.66 -0.128 16.453 1 66.88 102 ILE B C 1
ATOM 1904 O O . ILE B 1 102 ? 3.553 -0.236 17.297 1 66.88 102 ILE B O 1
ATOM 1908 N N . TYR B 1 103 ? 2.381 -0.905 15.547 1 73.19 103 TYR B N 1
ATOM 1909 C CA . TYR B 1 103 ? 3.121 -2.16 15.555 1 73.19 103 TYR B CA 1
ATOM 1910 C C . TYR B 1 103 ? 4.582 -1.935 15.18 1 73.19 103 TYR B C 1
ATOM 1912 O O . TYR B 1 103 ? 4.883 -1.495 14.07 1 73.19 103 TYR B O 1
ATOM 1920 N N . ASP B 1 104 ? 5.527 -2.23 16.062 1 76.19 104 ASP B N 1
ATOM 1921 C CA . ASP B 1 104 ? 6.934 -1.87 15.93 1 76.19 104 ASP B CA 1
ATOM 1922 C C . ASP B 1 104 ? 7.73 -2.998 15.281 1 76.19 104 ASP B C 1
ATOM 1924 O O . ASP B 1 104 ? 8.914 -2.838 14.984 1 7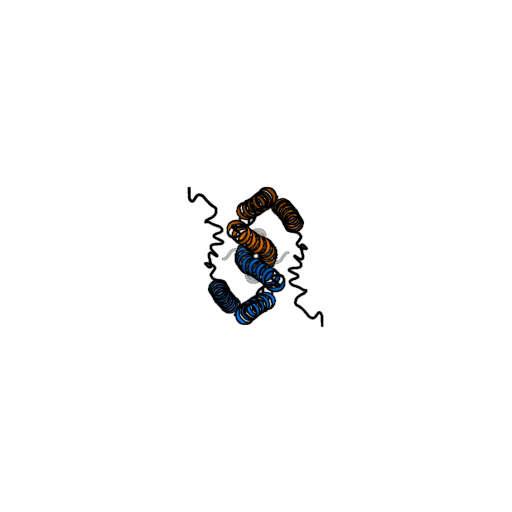6.19 104 ASP B O 1
ATOM 1928 N N . LYS B 1 105 ? 7.066 -4.027 15.039 1 82.38 105 LYS B N 1
ATOM 1929 C CA . LYS B 1 105 ? 7.824 -5.148 14.492 1 82.38 105 LYS B CA 1
ATOM 1930 C C . LYS B 1 105 ? 7.43 -5.43 13.047 1 82.38 105 LYS B C 1
ATOM 1932 O O . LYS B 1 105 ? 7.629 -6.539 12.547 1 82.38 105 LYS B O 1
ATOM 1937 N N . LEU B 1 106 ? 6.961 -4.461 12.383 1 84.62 106 LEU B N 1
ATOM 1938 C CA . LEU B 1 106 ? 6.527 -4.637 11 1 84.62 106 LEU B CA 1
ATOM 1939 C C . LEU B 1 106 ? 7.699 -5.012 10.102 1 84.62 106 LEU B C 1
ATOM 1941 O O . LEU B 1 106 ? 7.594 -5.93 9.281 1 84.62 106 LEU B O 1
ATOM 1945 N N . HIS B 1 107 ? 8.773 -4.359 10.391 1 87.31 107 HIS B N 1
ATOM 1946 C CA . HIS B 1 107 ? 9.953 -4.609 9.57 1 87.31 107 HIS B CA 1
ATOM 1947 C C . HIS B 1 107 ? 10.508 -6.008 9.812 1 87.31 107 HIS B C 1
ATOM 1949 O O . HIS B 1 107 ? 10.867 -6.707 8.867 1 87.31 107 HIS B O 1
ATOM 1955 N N . GLU B 1 108 ? 10.516 -6.344 11.016 1 92.56 108 GLU B N 1
ATOM 1956 C CA . GLU B 1 108 ? 11 -7.676 11.359 1 92.56 108 GLU B CA 1
ATOM 1957 C C . GLU B 1 108 ? 10.102 -8.758 10.766 1 92.56 108 GLU B C 1
ATOM 1959 O O . GLU B 1 108 ? 10.602 -9.758 10.234 1 92.56 108 GLU B O 1
ATOM 1964 N N . ASP B 1 109 ? 8.812 -8.555 10.844 1 93.62 109 ASP B N 1
ATOM 1965 C CA . ASP B 1 109 ? 7.867 -9.516 10.289 1 93.62 109 ASP B CA 1
ATOM 1966 C C . ASP B 1 109 ? 8 -9.594 8.766 1 93.62 109 ASP B C 1
ATOM 1968 O O . ASP B 1 109 ? 7.91 -10.68 8.188 1 93.62 109 ASP B O 1
ATOM 1972 N N . LEU B 1 110 ? 8.242 -8.461 8.148 1 93.88 110 LEU B N 1
ATOM 1973 C CA . LEU B 1 110 ? 8.438 -8.445 6.703 1 93.88 110 LEU B CA 1
ATOM 1974 C C . LEU B 1 110 ? 9.68 -9.234 6.309 1 93.88 110 LEU B C 1
ATOM 1976 O O . LEU B 1 110 ? 9.648 -10.008 5.348 1 93.88 110 LEU B O 1
ATOM 1980 N N . GLU B 1 111 ? 10.703 -9.102 7.07 1 95.31 111 GLU B N 1
ATOM 1981 C CA . GLU B 1 111 ? 11.945 -9.836 6.801 1 95.31 111 GLU B CA 1
ATOM 1982 C C . GLU B 1 111 ? 11.734 -11.336 6.949 1 95.31 111 GLU B C 1
ATOM 1984 O O . GLU B 1 111 ? 12.289 -12.125 6.176 1 95.31 111 GLU B O 1
ATOM 1989 N N . LYS B 1 112 ? 10.992 -11.711 7.895 1 96.25 112 LYS B N 1
ATOM 1990 C CA . LYS B 1 112 ? 10.672 -13.125 8.078 1 96.25 112 LYS B CA 1
ATOM 1991 C C . LYS B 1 112 ? 9.875 -13.664 6.891 1 96.25 112 LYS B C 1
ATOM 1993 O O . LYS B 1 112 ? 10.109 -14.789 6.438 1 96.25 112 LYS B O 1
ATOM 1998 N N . ILE B 1 113 ? 8.977 -12.898 6.414 1 96.62 113 ILE B N 1
ATOM 1999 C CA . ILE B 1 113 ? 8.164 -13.273 5.258 1 96.62 113 ILE B CA 1
ATOM 2000 C C . ILE B 1 113 ? 9.055 -13.414 4.027 1 96.62 113 ILE B C 1
ATOM 2002 O O . ILE B 1 113 ? 8.953 -14.383 3.279 1 96.62 113 ILE B O 1
ATOM 2006 N N . ARG B 1 114 ? 9.945 -12.445 3.854 1 95.5 114 ARG B N 1
ATOM 2007 C CA . ARG B 1 114 ? 10.898 -12.508 2.752 1 95.5 114 ARG B CA 1
ATOM 2008 C C . ARG B 1 114 ? 11.734 -13.781 2.822 1 95.5 114 ARG B C 1
ATOM 2010 O O . ARG B 1 114 ? 11.961 -14.438 1.804 1 95.5 114 ARG B O 1
ATOM 2017 N N . GLY B 1 115 ? 12.164 -14.008 4.016 1 96.81 115 GLY B N 1
ATOM 2018 C CA . GLY B 1 115 ? 12.945 -15.219 4.215 1 96.81 115 GLY B CA 1
ATOM 2019 C C . GLY B 1 115 ? 12.172 -16.484 3.893 1 96.81 115 GLY B C 1
ATOM 2020 O O . GLY B 1 115 ? 12.695 -17.391 3.242 1 96.81 115 GLY B O 1
ATOM 2021 N N . LYS B 1 116 ? 10.977 -16.578 4.32 1 97.31 116 LYS B N 1
ATOM 2022 C CA . LYS B 1 116 ? 10.141 -17.734 4.055 1 97.31 116 LYS B CA 1
ATOM 2023 C C . LYS B 1 116 ? 9.844 -17.875 2.562 1 97.31 116 LYS B C 1
ATOM 2025 O O . LYS B 1 116 ? 9.805 -18.984 2.031 1 97.31 116 LYS B O 1
ATOM 2030 N N . PHE B 1 117 ? 9.648 -16.812 1.915 1 96.94 117 PHE B N 1
ATOM 2031 C CA . PHE B 1 117 ? 9.414 -16.812 0.475 1 96.94 117 PHE B CA 1
ATOM 2032 C C . PHE B 1 117 ? 10.617 -17.391 -0.263 1 96.94 117 PHE B C 1
ATOM 2034 O O . PHE B 1 117 ? 10.461 -18.234 -1.154 1 96.94 117 PHE B O 1
ATOM 2041 N N . LYS B 1 118 ? 11.742 -16.844 0.115 1 95.44 118 LYS B N 1
ATOM 2042 C CA . LYS B 1 118 ? 12.961 -17.375 -0.49 1 95.44 118 LYS B CA 1
ATOM 2043 C C . LYS B 1 118 ? 13.078 -18.875 -0.288 1 95.44 118 LYS B C 1
ATOM 2045 O O . LYS B 1 118 ? 13.477 -19.609 -1.201 1 95.44 118 LYS B O 1
ATOM 2050 N N . GLN B 1 119 ? 12.766 -19.297 0.841 1 96.31 119 GLN B N 1
ATOM 2051 C CA . GLN B 1 119 ? 12.789 -20.734 1.142 1 96.31 119 GLN B CA 1
ATOM 2052 C C . GLN B 1 119 ? 11.836 -21.5 0.234 1 96.31 119 GLN B C 1
ATOM 2054 O O . GLN B 1 119 ? 12.195 -22.547 -0.306 1 96.31 119 GLN B O 1
ATOM 2059 N N . VAL B 1 120 ? 10.648 -20.984 0.097 1 96.44 120 VAL B N 1
ATOM 2060 C CA . VAL B 1 120 ? 9.641 -21.641 -0.736 1 96.44 120 VAL B CA 1
ATOM 2061 C C . VAL B 1 120 ? 10.117 -21.688 -2.184 1 96.44 120 VAL B C 1
ATOM 2063 O O . VAL B 1 120 ? 10 -22.734 -2.844 1 96.44 120 VAL B O 1
ATOM 2066 N N . CYS B 1 121 ? 10.711 -20.594 -2.629 1 94.19 121 CYS B N 1
ATOM 2067 C CA . CYS B 1 121 ? 11.242 -20.562 -3.986 1 94.19 121 CYS B CA 1
ATOM 2068 C C . CYS B 1 121 ? 12.328 -21.609 -4.172 1 94.19 121 CYS B C 1
ATOM 2070 O O . CYS B 1 121 ? 12.359 -22.297 -5.191 1 94.19 121 CYS B O 1
ATOM 2072 N N . SER B 1 122 ? 13.133 -21.734 -3.236 1 93.88 122 SER B N 1
ATOM 2073 C CA . SER B 1 122 ? 14.203 -22.719 -3.291 1 93.88 122 SER B CA 1
ATOM 2074 C C . SER B 1 122 ? 13.641 -24.141 -3.354 1 93.88 122 SER B C 1
ATOM 2076 O O . SER B 1 122 ? 14.086 -24.953 -4.16 1 93.88 122 SER B O 1
ATOM 2078 N N . LEU B 1 123 ? 12.648 -24.469 -2.568 1 93.19 123 LEU B N 1
ATOM 2079 C CA . LEU B 1 123 ? 12.023 -25.781 -2.531 1 93.19 123 LEU B CA 1
ATOM 2080 C C . LEU B 1 123 ? 11.344 -26.094 -3.857 1 93.19 123 LEU B C 1
ATOM 2082 O O . LEU B 1 123 ? 11.305 -27.266 -4.277 1 93.19 123 LEU B O 1
ATOM 2086 N N . LEU B 1 124 ? 10.82 -25.062 -4.457 1 91.19 124 LEU B N 1
ATOM 2087 C CA . LEU B 1 124 ? 10.109 -25.234 -5.719 1 91.19 124 LEU B CA 1
ATOM 2088 C C . LEU B 1 124 ? 11.07 -25.156 -6.898 1 91.19 124 LEU B C 1
ATOM 2090 O O . LEU B 1 124 ? 10.656 -25.281 -8.055 1 91.19 124 LEU B O 1
ATOM 2094 N N . ASN B 1 125 ? 12.352 -24.891 -6.672 1 89.31 125 ASN B N 1
ATOM 2095 C CA . ASN B 1 125 ? 13.406 -24.766 -7.676 1 89.31 125 ASN B CA 1
ATOM 2096 C C . ASN B 1 125 ? 13.125 -23.625 -8.641 1 89.31 125 ASN B C 1
ATOM 2098 O O . ASN B 1 125 ? 13.227 -23.797 -9.859 1 89.31 125 ASN B O 1
ATOM 2102 N N . ILE B 1 126 ? 12.562 -22.641 -8.047 1 87.38 126 ILE B N 1
ATOM 2103 C CA . ILE B 1 126 ? 12.32 -21.406 -8.781 1 87.38 126 ILE B CA 1
ATOM 2104 C C . ILE B 1 126 ? 13.234 -20.312 -8.25 1 87.38 126 ILE B C 1
ATOM 2106 O O . ILE B 1 126 ? 13.547 -20.266 -7.055 1 87.38 126 ILE B O 1
ATOM 2110 N N . GLN B 1 127 ? 13.727 -19.453 -9.188 1 79.31 127 GLN B N 1
ATOM 2111 C CA . GLN B 1 127 ? 14.508 -18.297 -8.758 1 79.31 127 GLN B CA 1
ATOM 2112 C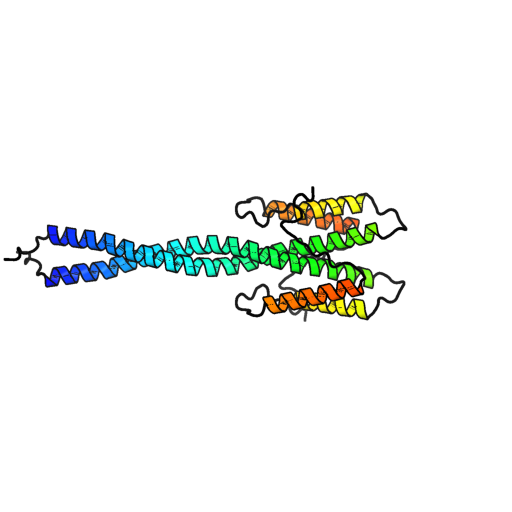 C . GLN B 1 127 ? 13.609 -17.219 -8.172 1 79.31 127 GLN B C 1
ATOM 2114 O O . GLN B 1 127 ? 12.555 -16.906 -8.734 1 79.31 127 GLN B O 1
ATOM 2119 N N . SER B 1 128 ? 13.914 -16.781 -6.965 1 70.56 128 SER B N 1
ATOM 2120 C CA . SER B 1 128 ? 13.156 -15.742 -6.281 1 70.56 128 SER B CA 1
ATOM 2121 C C . SER B 1 128 ? 13.328 -14.391 -6.965 1 70.56 128 SER B C 1
ATOM 2123 O O . SER B 1 128 ? 14.453 -13.938 -7.172 1 70.56 128 SER B O 1
ATOM 2125 N N . ASP B 1 129 ? 12.852 -14.141 -8.141 1 60.69 129 ASP B N 1
ATOM 2126 C CA . ASP B 1 129 ? 13.094 -12.867 -8.812 1 60.69 129 ASP B CA 1
ATOM 2127 C C . ASP B 1 129 ? 12.172 -11.781 -8.266 1 60.69 129 ASP B C 1
ATOM 2129 O O . ASP B 1 129 ? 11.109 -11.516 -8.828 1 60.69 129 ASP B O 1
ATOM 2133 N N . PHE B 1 130 ? 12.016 -11.578 -7.09 1 57.44 130 PHE B N 1
ATOM 2134 C CA . PHE B 1 130 ? 11.008 -10.617 -6.648 1 57.44 130 PHE B CA 1
ATOM 2135 C C . PHE B 1 130 ? 11.406 -9.203 -7.043 1 57.44 130 PHE B C 1
ATOM 2137 O O . PHE B 1 130 ? 11.117 -8.25 -6.32 1 57.44 130 PHE B O 1
ATOM 2144 N N . ARG B 1 131 ? 12.195 -8.859 -8.125 1 50.22 131 ARG B N 1
ATOM 2145 C CA . ARG B 1 131 ? 12.414 -7.426 -8.281 1 50.22 131 ARG B CA 1
ATOM 2146 C C . ARG B 1 131 ? 11.102 -6.703 -8.586 1 50.22 131 ARG B C 1
ATOM 2148 O O . ARG B 1 131 ? 10.633 -6.723 -9.727 1 50.22 131 ARG B O 1
ATOM 2155 N N . ILE B 1 132 ? 10.117 -6.617 -7.727 1 50.19 132 ILE B N 1
ATOM 2156 C CA . ILE B 1 132 ? 9.062 -5.664 -8.055 1 50.19 132 ILE B CA 1
ATOM 2157 C C . ILE B 1 132 ? 9.656 -4.27 -8.219 1 50.19 132 ILE B C 1
ATOM 2159 O O . ILE B 1 132 ? 10.008 -3.615 -7.234 1 50.19 132 ILE B O 1
ATOM 2163 N N . ASN B 1 133 ? 10.727 -4.172 -8.82 1 42.53 133 ASN B N 1
ATOM 2164 C CA . ASN B 1 133 ? 11.25 -2.816 -8.93 1 42.53 133 ASN B CA 1
ATOM 2165 C C . ASN B 1 133 ? 10.172 -1.831 -9.367 1 42.53 133 ASN B C 1
ATOM 2167 O O . ASN B 1 133 ? 9.664 -1.92 -10.492 1 42.53 133 ASN B O 1
ATOM 2171 N N . PRO B 1 134 ? 9.492 -1.312 -8.586 1 40.62 134 PRO B N 1
ATOM 2172 C CA . PRO B 1 134 ? 8.789 -0.189 -9.219 1 40.62 134 PRO B CA 1
ATOM 2173 C C . PRO B 1 134 ? 9.641 0.53 -10.258 1 40.62 134 PRO B C 1
ATOM 2175 O O . PRO B 1 134 ? 9.117 1.031 -11.25 1 40.62 134 PRO B O 1
ATOM 2178 N N . GLU B 1 135 ? 10.898 0.798 -10.031 1 39.16 135 GLU B N 1
ATOM 2179 C CA . GLU B 1 135 ? 11.797 1.486 -10.945 1 39.16 135 GLU B CA 1
ATOM 2180 C C . GLU B 1 135 ? 12.109 0.625 -12.164 1 39.16 135 GLU B C 1
ATOM 2182 O O . GLU B 1 135 ? 12.523 1.141 -13.211 1 39.16 135 GLU B O 1
ATOM 2187 N N . ARG B 1 136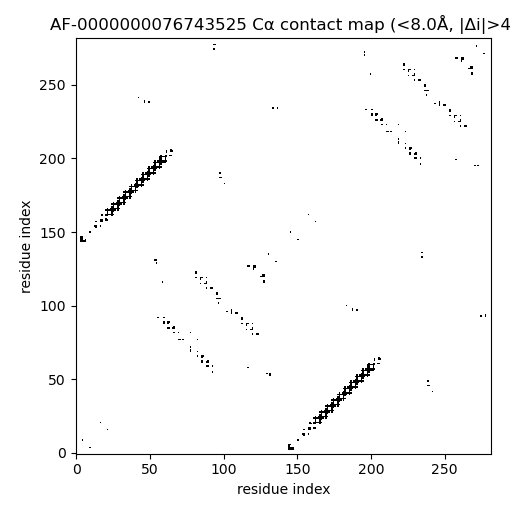 ? 12.242 -0.746 -12.125 1 36.97 136 ARG B N 1
ATOM 2188 C CA . ARG B 1 136 ? 12.742 -1.52 -13.25 1 36.97 136 ARG B CA 1
ATOM 2189 C C . ARG B 1 136 ? 11.703 -1.61 -14.359 1 36.97 136 ARG B C 1
ATOM 2191 O O . ARG B 1 136 ? 11.969 -2.156 -15.43 1 36.97 136 ARG B O 1
ATOM 2198 N N . SER B 1 137 ? 10.445 -1.764 -14.219 1 32.91 137 SER B N 1
ATOM 2199 C CA . SER B 1 137 ? 9.758 -1.688 -15.508 1 32.91 137 SER B CA 1
ATOM 2200 C C . SER B 1 137 ? 10.117 -0.411 -16.25 1 32.91 137 SER B C 1
ATOM 2202 O O . SER B 1 137 ? 9.461 -0.048 -17.234 1 32.91 137 SER B O 1
ATOM 2204 N N . ALA B 1 138 ? 10.766 0.461 -15.812 1 32.66 138 ALA B N 1
ATOM 2205 C CA . ALA B 1 138 ? 11.219 1.483 -16.75 1 32.66 138 ALA B CA 1
ATOM 2206 C C . ALA B 1 138 ? 12.109 0.879 -17.828 1 32.66 138 ALA B C 1
ATOM 2208 O O . ALA B 1 138 ? 12.656 -0.211 -17.656 1 32.66 138 ALA B O 1
ATOM 2209 N N . LEU B 1 139 ? 13.008 1.558 -18.656 1 27.98 139 LEU B N 1
ATOM 2210 C CA . LEU B 1 139 ? 13.711 1.355 -19.922 1 27.98 139 LEU B CA 1
ATOM 2211 C C . LEU B 1 139 ? 14.797 0.295 -19.781 1 27.98 139 LEU B C 1
ATOM 2213 O O . LEU B 1 139 ? 15.781 0.503 -19.062 1 27.98 139 LEU B O 1
ATOM 2217 N N . THR B 1 140 ? 14.883 -0.906 -19.172 1 25.97 140 THR B N 1
ATOM 2218 C CA . THR B 1 140 ? 15.969 -1.525 -19.922 1 25.97 140 THR B CA 1
ATOM 2219 C C . THR B 1 140 ? 15.688 -1.456 -21.422 1 25.97 140 THR B C 1
ATOM 2221 O O . THR B 1 140 ? 14.781 -2.127 -21.922 1 25.97 140 THR B O 1
ATOM 2224 N N . PHE B 1 141 ? 15.383 -0.23 -21.953 1 21.94 141 PHE B N 1
ATOM 2225 C CA . PHE B 1 141 ? 16.047 -0.098 -23.234 1 21.94 141 PHE B CA 1
ATOM 2226 C C . PHE B 1 141 ? 17.562 -0.045 -23.062 1 21.94 141 PHE B C 1
ATOM 2228 O O . PHE B 1 141 ? 18.062 0.462 -22.047 1 21.94 141 PHE B O 1
#

InterPro domains:
  IPR019191 Essential protein Yae1, N-terminal [PF09811] (25-63)
  IPR052436 LTO1 complex adapter protein [PTHR28532] (2-129)

Radius of gyration: 29.87 Å; Cα contacts (8 Å, |Δi|>4): 371; chains: 2; bounding box: 31×102×61 Å

pLDDT: mean 83.45, std 17.87, range [21.89, 97.94]